Protein AF-A0A376LCM1-F1 (afdb_monomer)

pLDDT: mean 86.92, std 20.44, range [24.34, 98.62]

Foldseek 3Di:
DVVLVVVLVVVVVVLVVLVQVLVCLQQVHPPPGNFDDDVGGNADDDQPDDPGNHPVSVVVSLVSLQVNQCSLPPPVLLVLLVVCLVCVVQLVDDQDFQKAWDDFDDADDPPQFPGPAWIWIGHRVDLQPIGTHGDPPPPLQQVFKWWACFQAQADGGDTDRPVRDDRHGHDDDDDPVGHHYNDIQMGGNNHHYDYDQLRSLSNCVSVVPPVSVVSLVVSQVSNCVSHVDGDDPSSLSGPSVRSSRNSPVSNVVSVPVVVVVVVVVVVVVVVVVVVVVVVVVPPDD

InterPro domains:
  IPR001501 Nickel-dependent hydrogenase, large subunit [PF00374] (2-244)
  IPR029014 [NiFe]-hydrogenase, large subunit [G3DSA:1.10.645.10] (1-262)
  IPR029014 [NiFe]-hydrogenase, large subunit [SSF56762] (1-228)
  IPR050867 [NiFe]/[NiFeSe] hydrogenase large subunit [PTHR42958] (2-244)

Sequence (285 aa):
MNLIAVAHYLQALECQRDANRVVALLGGKTPHIQNLAVGGVANPINLDGLGVLNLERLMYIKSFIDKLSDFVEQVYKVDTAVIAAFYPEWLTRGKGAVNYLSVPEFPTDSKNGSFLFPGGYIENADLSSYRPITSHSDEYLIKGIQESAKHSWYKDEA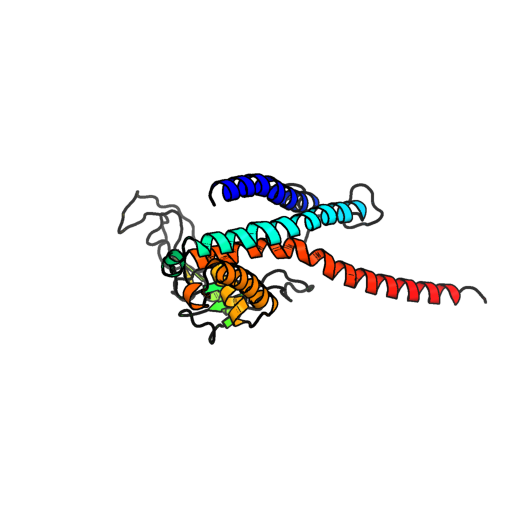PQAPWEGTTIPAYDGWSDDGKYSWVKSPTFYGKTVEVGPLANMLVKLAAGRESTQNKLNEIVAIYQKLTGNTLEVAQLHSTLGRIIWSYRSLLRIAGYPAKSIQCTDHQYRQRRSHHLCEAEHSGYR

Organism: Escherichia coli (NCBI:txid562)

Nearest PDB structures (foldseek):
  6gam-assembly1_M  TM=9.542E-01  e=2.771E-41  Escherichia coli K-12
  7nem-assembly1_L-2  TM=9.537E-01  e=3.494E-41  Escherichia coli K-12
  6en9-assembly1_M  TM=9.541E-01  e=5.889E-41  Escherichia coli
  6g7m-assembly1_M  TM=9.542E-01  e=7.869E-41  Escherichia coli K-12
  5xvb-assembly1_L  TM=9.684E-01  e=8.625E-39  Citrobacter sp. S-77

Solvent-accessible surface area (backbone atoms only — not comparable to full-atom values): 16013 Å² total; per-residue (Å²): 110,71,70,58,53,54,54,51,55,60,52,45,60,54,50,54,49,38,54,46,48,41,48,22,76,66,20,75,34,71,84,76,61,74,28,77,47,98,93,54,66,68,72,55,77,36,69,88,48,83,97,48,52,14,55,68,55,51,52,54,40,50,61,35,34,66,64,43,51,57,52,47,64,66,44,54,47,47,51,50,23,52,53,47,54,77,42,58,73,41,30,80,36,67,61,86,59,48,23,28,40,33,70,48,42,63,60,72,53,100,74,80,28,68,47,78,36,74,18,19,40,29,55,79,69,36,53,89,73,44,44,79,35,80,53,91,79,39,60,70,64,62,74,26,42,29,36,24,16,67,47,11,36,32,69,69,36,66,75,28,45,73,95,78,53,82,88,49,80,43,81,84,65,81,35,96,94,44,29,66,33,87,61,64,48,64,26,50,75,85,35,66,64,37,63,56,45,42,24,42,47,52,43,31,53,51,69,63,37,58,77,55,50,56,55,50,49,53,37,39,52,51,22,26,73,74,64,75,47,82,79,55,76,80,39,42,59,12,51,47,25,35,56,68,39,54,65,54,80,58,58,56,73,41,61,46,69,67,58,59,49,53,56,50,52,55,54,50,52,55,52,53,55,53,54,55,57,54,60,70,71,74,73,86,131

Radius of gyration: 24.09 Å; Cα contacts (8 Å, |Δi|>4): 381; chains: 1; bounding box: 78×46×63 Å

Secondary structure (DSSP, 8-state):
-HHHHHHHHHHHHHHHHHHHHHHHHHHSSSSS---EETTEE---B-TT-TTSB-HHHHHHHHHHHHHHHHIIIIIIHHHHHHHHHH-GGGGSS----S-EEE--B---STTS---SB-EEEE-TT-STT-EEE--TT-HHHHHHEEEE-TTBTBS--S-B-GGG----B------TTS--BSS-EEEETTB--B-SHHHHHHHHHHTT-HHHHHHHHHHHHHHHHHHS----GGGGSSHHHHHHHHTHHHHHHHHSHHHHHHHHHHHHHHHHHHHHHHHTTSS--

Structure (mmCIF, N/CA/C/O backbone):
data_AF-A0A376LCM1-F1
#
_entry.id   AF-A0A376LCM1-F1
#
loop_
_atom_site.group_PDB
_atom_site.id
_atom_site.type_symbol
_atom_site.label_atom_id
_atom_site.label_alt_id
_atom_site.label_comp_id
_atom_site.label_asym_id
_atom_site.label_entity_id
_atom_site.label_seq_id
_atom_site.pdbx_PDB_ins_code
_atom_site.Cartn_x
_atom_site.Cartn_y
_atom_site.Cartn_z
_atom_site.occupancy
_atom_site.B_iso_or_equiv
_atom_site.auth_seq_id
_atom_site.auth_comp_id
_atom_site.auth_asym_id
_atom_site.auth_atom_id
_atom_site.pdbx_PDB_model_num
ATOM 1 N N . MET A 1 1 ? -21.521 15.176 10.642 1.00 75.38 1 MET A N 1
ATOM 2 C CA . MET A 1 1 ? -20.389 14.441 10.036 1.00 75.38 1 MET A CA 1
ATOM 3 C C . MET A 1 1 ? -19.835 15.184 8.818 1.00 75.38 1 MET A C 1
ATOM 5 O O . MET A 1 1 ? -18.687 15.591 8.875 1.00 75.38 1 MET A O 1
ATOM 9 N N . ASN A 1 2 ? -20.650 15.502 7.803 1.00 91.19 2 ASN A N 1
ATOM 10 C CA . ASN A 1 2 ? -20.184 16.169 6.571 1.00 91.19 2 ASN A CA 1
ATOM 11 C C . ASN A 1 2 ? -19.403 17.485 6.784 1.00 91.19 2 ASN A C 1
ATOM 13 O O . ASN A 1 2 ? -18.335 17.646 6.208 1.00 91.19 2 ASN A O 1
ATOM 17 N N . LEU A 1 3 ? -19.881 18.405 7.635 1.00 94.00 3 LEU A N 1
ATOM 18 C CA . LEU A 1 3 ? -19.178 19.676 7.888 1.00 94.00 3 LEU A CA 1
ATOM 19 C C . LEU A 1 3 ? -17.791 19.475 8.526 1.00 94.00 3 LEU A C 1
ATOM 21 O O . LEU A 1 3 ? -16.833 20.132 8.131 1.00 94.00 3 LEU A O 1
ATOM 25 N N . ILE A 1 4 ? -17.687 18.543 9.480 1.00 94.81 4 ILE A N 1
ATOM 26 C CA . ILE A 1 4 ? -16.420 18.189 10.140 1.00 94.81 4 ILE A CA 1
ATOM 27 C C . ILE A 1 4 ? -15.448 17.618 9.103 1.00 94.81 4 ILE A C 1
ATOM 29 O O . ILE A 1 4 ? -14.317 18.082 9.005 1.00 94.81 4 ILE A O 1
ATOM 33 N N . ALA A 1 5 ? -15.919 16.691 8.263 1.00 94.00 5 ALA A N 1
ATOM 34 C CA . ALA A 1 5 ? -15.107 16.093 7.207 1.00 94.00 5 ALA A CA 1
ATOM 35 C C . ALA A 1 5 ? -14.585 17.135 6.200 1.00 94.00 5 ALA A C 1
ATOM 37 O O . ALA A 1 5 ? -13.429 17.063 5.794 1.00 94.00 5 ALA A O 1
ATOM 38 N N . VAL A 1 6 ? -15.391 18.139 5.830 1.00 96.81 6 VAL A N 1
ATOM 39 C CA . VAL A 1 6 ? -14.940 19.235 4.949 1.00 96.81 6 VAL A CA 1
ATOM 40 C C . VAL A 1 6 ? -13.874 20.101 5.631 1.00 96.81 6 VAL A C 1
ATOM 42 O O . VAL A 1 6 ? -12.889 20.470 4.992 1.00 96.81 6 VAL A O 1
ATOM 45 N N . ALA A 1 7 ? -14.020 20.398 6.925 1.00 97.00 7 ALA A N 1
ATOM 46 C CA . ALA A 1 7 ? -13.006 21.149 7.665 1.00 97.00 7 ALA A CA 1
ATOM 47 C C . ALA A 1 7 ? -11.674 20.380 7.738 1.00 97.00 7 ALA A C 1
ATOM 49 O O . ALA A 1 7 ? -10.618 20.936 7.429 1.00 97.00 7 ALA A O 1
ATOM 50 N N . HIS A 1 8 ? -11.724 19.088 8.070 1.00 96.31 8 HIS A N 1
ATOM 51 C CA . HIS A 1 8 ? -10.545 18.220 8.123 1.00 96.31 8 HIS A CA 1
ATOM 52 C C . HIS A 1 8 ? -9.907 18.010 6.743 1.00 96.31 8 HIS A C 1
ATOM 54 O O . HIS A 1 8 ? -8.683 17.969 6.636 1.00 96.31 8 HIS A O 1
ATOM 60 N N . TYR A 1 9 ? -10.705 17.963 5.672 1.00 96.06 9 TYR A N 1
ATOM 61 C CA . TYR A 1 9 ? -10.208 17.936 4.295 1.00 96.06 9 TYR A CA 1
ATOM 62 C C . TYR A 1 9 ? -9.350 19.170 3.973 1.00 96.06 9 TYR A C 1
ATOM 64 O O . TYR A 1 9 ? -8.252 19.038 3.433 1.00 96.06 9 TYR A O 1
ATOM 72 N N . LEU A 1 10 ? -9.808 20.372 4.344 1.00 96.88 10 LEU A N 1
ATOM 73 C CA . LEU A 1 10 ? -9.040 21.603 4.128 1.00 96.88 10 LEU A CA 1
ATOM 74 C C . LEU A 1 10 ? -7.758 21.633 4.976 1.00 96.88 10 LEU A C 1
ATOM 76 O O . LEU A 1 10 ? -6.708 22.033 4.478 1.00 96.88 10 LEU A O 1
ATOM 80 N N . GLN A 1 11 ? -7.814 21.157 6.223 1.00 95.06 11 GLN A N 1
ATOM 81 C CA . GLN A 1 11 ? -6.638 21.040 7.096 1.00 95.06 11 GLN A CA 1
ATOM 82 C C . GLN A 1 11 ? -5.616 20.013 6.572 1.00 95.06 11 GLN A C 1
ATOM 84 O O . GLN A 1 11 ? -4.406 20.231 6.673 1.00 95.06 11 GLN A O 1
ATOM 89 N N . ALA A 1 12 ? -6.071 18.929 5.935 1.00 93.56 12 ALA A N 1
ATOM 90 C CA . ALA A 1 12 ? -5.195 17.915 5.348 1.00 93.56 12 ALA A CA 1
ATOM 91 C C . ALA A 1 12 ? -4.256 18.494 4.273 1.00 93.56 12 ALA A C 1
ATOM 93 O O . ALA A 1 12 ? -3.126 18.020 4.125 1.00 93.56 12 ALA A O 1
ATOM 94 N N . LEU A 1 13 ? -4.686 19.545 3.558 1.00 95.38 13 LEU A N 1
ATOM 95 C CA . LEU A 1 13 ? -3.871 20.232 2.548 1.00 95.38 13 LEU A CA 1
ATOM 96 C C . LEU A 1 13 ? -2.619 20.887 3.147 1.00 95.38 13 LEU A C 1
ATOM 98 O O . LEU A 1 13 ? -1.593 20.973 2.471 1.00 95.38 13 LEU A O 1
ATOM 102 N N . GLU A 1 14 ? -2.674 21.330 4.402 1.00 94.81 14 GLU A N 1
ATOM 103 C CA . GLU A 1 14 ? -1.507 21.846 5.116 1.00 94.81 14 GLU A CA 1
ATOM 104 C C . GLU A 1 14 ? -0.591 20.712 5.583 1.00 94.81 14 GLU A C 1
ATOM 106 O O . GLU A 1 14 ? 0.612 20.754 5.314 1.00 94.81 14 GLU A O 1
ATOM 111 N N . CYS A 1 15 ? -1.158 19.657 6.174 1.00 92.62 15 CYS A N 1
ATOM 112 C CA . CYS A 1 15 ? -0.386 18.504 6.640 1.00 92.62 15 CYS A CA 1
ATOM 113 C C . CYS A 1 15 ? 0.417 17.843 5.504 1.00 92.62 15 CYS A C 1
ATOM 115 O O . CYS A 1 15 ? 1.607 17.565 5.655 1.00 92.62 15 CYS A O 1
ATOM 117 N N . GLN A 1 16 ? -0.197 17.616 4.335 1.00 89.94 16 GLN A N 1
ATOM 118 C CA . GLN A 1 16 ? 0.506 17.009 3.195 1.00 89.94 16 GLN A CA 1
ATOM 119 C C . GLN A 1 16 ? 1.609 17.920 2.630 1.00 89.94 16 GLN A C 1
ATOM 121 O O . GLN A 1 16 ? 2.632 17.441 2.140 1.00 89.94 16 GLN A O 1
ATOM 126 N N . ARG A 1 17 ? 1.438 19.244 2.740 1.00 93.75 17 ARG A N 1
ATOM 127 C CA . ARG A 1 17 ? 2.441 20.221 2.308 1.00 93.75 17 ARG A CA 1
ATOM 128 C C . ARG A 1 17 ? 3.668 20.161 3.212 1.00 93.75 17 ARG A C 1
ATOM 130 O O . ARG A 1 17 ? 4.781 20.181 2.698 1.00 93.75 17 ARG A O 1
ATOM 137 N N . ASP A 1 18 ? 3.483 20.045 4.527 1.00 93.69 18 ASP A N 1
ATOM 138 C CA . ASP A 1 18 ? 4.592 19.836 5.467 1.00 93.69 18 ASP A CA 1
ATOM 139 C C . ASP A 1 18 ? 5.316 18.505 5.230 1.00 93.69 18 ASP A C 1
ATOM 141 O O . ASP A 1 18 ? 6.547 18.473 5.230 1.00 93.69 18 ASP A O 1
ATOM 145 N N . ALA A 1 19 ? 4.586 17.433 4.907 1.00 90.94 19 ALA A N 1
ATOM 146 C CA . ALA A 1 19 ? 5.204 16.159 4.540 1.00 90.94 19 ALA A CA 1
ATOM 147 C C . ALA A 1 19 ? 6.076 16.294 3.278 1.00 90.94 19 ALA A C 1
ATOM 149 O O . ALA A 1 19 ? 7.218 15.836 3.245 1.00 90.94 19 ALA A O 1
ATOM 150 N N . ASN A 1 20 ? 5.585 16.999 2.256 1.00 93.94 20 ASN A N 1
ATOM 151 C CA . ASN A 1 20 ? 6.342 17.244 1.029 1.00 93.94 20 ASN A CA 1
ATOM 152 C C . ASN A 1 20 ? 7.534 18.197 1.223 1.00 93.94 20 ASN A C 1
ATOM 154 O O . ASN A 1 20 ? 8.522 18.077 0.499 1.00 93.94 20 ASN A O 1
ATOM 158 N N . ARG A 1 21 ? 7.511 19.094 2.219 1.00 93.31 21 ARG A N 1
ATOM 159 C CA . ARG A 1 21 ? 8.686 19.912 2.582 1.00 93.31 21 ARG A CA 1
ATOM 160 C C . ARG A 1 21 ? 9.843 19.048 3.085 1.00 93.31 21 ARG A C 1
ATOM 162 O O . ARG A 1 21 ? 10.981 19.297 2.696 1.00 93.31 21 ARG A O 1
ATOM 169 N N . VAL A 1 22 ? 9.560 18.000 3.864 1.00 93.81 22 VAL A N 1
ATOM 170 C CA . VAL A 1 22 ? 10.574 17.008 4.275 1.00 93.81 22 VAL A CA 1
ATOM 171 C C . VAL A 1 22 ? 11.195 16.333 3.052 1.00 93.81 22 VAL A C 1
ATOM 173 O O . VAL A 1 22 ? 12.418 16.268 2.938 1.00 93.81 22 VAL A O 1
ATOM 176 N N . VAL A 1 23 ? 10.358 15.885 2.108 1.00 94.38 23 VAL A N 1
ATOM 177 C CA . VAL A 1 23 ? 10.824 15.249 0.865 1.00 94.38 23 VAL A CA 1
ATOM 178 C C . VAL A 1 23 ? 11.676 16.214 0.041 1.00 94.38 23 VAL A C 1
ATOM 180 O O . VAL A 1 23 ? 12.730 15.821 -0.443 1.00 94.38 23 VAL A O 1
ATOM 183 N N . ALA A 1 24 ? 11.269 17.478 -0.087 1.00 95.25 24 ALA A N 1
ATOM 184 C CA . ALA A 1 24 ? 12.003 18.479 -0.856 1.00 95.25 24 ALA A CA 1
ATOM 185 C C . ALA A 1 24 ? 13.387 18.795 -0.264 1.00 95.25 24 ALA A C 1
ATOM 187 O O . ALA A 1 24 ? 14.346 18.938 -1.018 1.00 95.25 24 ALA A O 1
ATOM 188 N N . LEU A 1 25 ? 13.516 18.866 1.066 1.00 94.94 25 LEU A N 1
ATOM 189 C CA . LEU A 1 25 ? 14.788 19.185 1.729 1.00 94.94 25 LEU A CA 1
ATOM 190 C C . LEU A 1 25 ? 15.868 18.115 1.511 1.00 94.94 25 LEU A C 1
ATOM 192 O O . LEU A 1 25 ? 17.045 18.452 1.422 1.00 94.94 25 LEU A O 1
ATOM 196 N N . LEU A 1 26 ? 15.481 16.840 1.404 1.00 94.94 26 LEU A N 1
ATOM 197 C CA . LEU A 1 26 ? 16.411 15.741 1.114 1.00 94.94 26 LEU A CA 1
ATOM 198 C C . LEU A 1 26 ? 16.523 15.450 -0.387 1.00 94.94 26 LEU A C 1
ATOM 200 O O . LEU A 1 26 ? 17.618 15.237 -0.901 1.00 94.94 26 LEU A O 1
ATOM 204 N N . GLY A 1 27 ? 15.393 15.450 -1.092 1.00 94.00 27 GLY A N 1
ATOM 205 C CA . GLY A 1 27 ? 15.281 15.091 -2.503 1.00 94.00 27 GLY A CA 1
ATOM 206 C C . GLY A 1 27 ? 15.593 16.221 -3.484 1.00 94.00 27 GLY A C 1
ATOM 207 O O . GLY A 1 27 ? 15.575 15.991 -4.692 1.00 94.00 27 GLY A O 1
ATOM 208 N N . GLY A 1 28 ? 15.818 17.443 -3.000 1.00 95.50 28 GLY A N 1
ATOM 209 C CA . GLY A 1 28 ? 16.017 18.659 -3.798 1.00 95.50 28 GLY A CA 1
ATOM 210 C C . GLY A 1 28 ? 14.719 19.260 -4.354 1.00 95.50 28 GLY A C 1
ATOM 211 O O . GLY A 1 28 ? 14.589 20.479 -4.424 1.00 95.50 28 GLY A O 1
ATOM 212 N N . LYS A 1 29 ? 13.742 18.422 -4.727 1.00 95.19 29 LYS A N 1
ATOM 213 C CA . LYS A 1 29 ? 12.397 18.815 -5.182 1.00 95.19 29 LYS A CA 1
ATOM 214 C C . LYS A 1 29 ? 11.388 17.673 -5.031 1.00 95.19 29 LYS A C 1
ATOM 216 O O . LYS A 1 29 ? 11.769 16.517 -4.868 1.00 95.19 29 LYS A O 1
ATOM 221 N N . THR A 1 30 ? 10.100 17.999 -5.114 1.00 94.25 30 THR A N 1
ATOM 222 C CA . THR A 1 30 ? 8.994 17.033 -5.210 1.00 94.25 30 THR A CA 1
ATOM 223 C C . THR A 1 30 ? 7.830 17.658 -6.001 1.00 94.25 30 THR A C 1
ATOM 225 O O . THR A 1 30 ? 7.558 18.841 -5.775 1.00 94.25 30 THR A O 1
ATOM 228 N N . PRO A 1 31 ? 7.150 16.935 -6.923 1.00 95.00 31 PRO A N 1
ATOM 229 C CA . PRO A 1 31 ? 7.363 15.534 -7.324 1.00 95.00 31 PRO A CA 1
ATOM 230 C C . PRO A 1 31 ? 8.699 15.262 -8.043 1.00 95.00 31 PRO A C 1
ATOM 232 O O . PRO A 1 31 ? 9.366 16.185 -8.509 1.00 95.00 31 PRO A O 1
ATOM 235 N N . HIS A 1 32 ? 9.078 13.980 -8.134 1.00 94.62 32 HIS A N 1
ATOM 236 C CA . HIS A 1 32 ? 10.337 13.477 -8.715 1.00 94.62 32 HIS A CA 1
ATOM 237 C C . HIS A 1 32 ? 11.606 13.976 -8.002 1.00 94.62 32 HIS A C 1
ATOM 239 O O . HIS A 1 32 ? 12.266 14.907 -8.462 1.00 94.62 32 HIS A O 1
ATOM 245 N N . ILE A 1 33 ? 11.978 13.331 -6.896 1.00 95.81 33 ILE A N 1
ATOM 246 C CA . ILE A 1 33 ? 13.250 13.591 -6.199 1.00 95.81 33 ILE A CA 1
ATOM 247 C C . ILE A 1 33 ? 14.460 13.419 -7.133 1.00 95.81 33 ILE A C 1
ATOM 249 O O . ILE A 1 33 ? 14.401 12.675 -8.110 1.00 95.81 33 ILE A O 1
ATOM 253 N N . GLN A 1 34 ? 15.561 14.108 -6.835 1.00 97.12 34 GLN A N 1
ATOM 254 C CA . GLN A 1 34 ? 16.764 14.136 -7.675 1.00 97.12 34 GLN A CA 1
ATOM 255 C C . GLN A 1 34 ? 18.054 13.945 -6.860 1.00 97.12 34 GLN A C 1
ATOM 257 O O . GLN A 1 34 ? 19.087 14.528 -7.172 1.00 97.12 34 GLN A O 1
ATOM 262 N N . ASN A 1 35 ? 17.991 13.149 -5.790 1.00 96.94 35 ASN A N 1
ATOM 263 C CA . ASN A 1 35 ? 19.125 12.875 -4.903 1.00 96.94 35 ASN A CA 1
ATOM 264 C C . ASN A 1 35 ? 19.591 11.408 -4.919 1.00 96.94 35 ASN A C 1
ATOM 266 O O . ASN A 1 35 ? 20.451 11.053 -4.120 1.00 96.94 35 ASN A O 1
ATOM 270 N N . LEU A 1 36 ? 19.027 10.549 -5.772 1.00 97.31 36 LEU A N 1
ATOM 271 C CA . LEU A 1 36 ? 19.405 9.134 -5.852 1.00 97.31 36 LEU A CA 1
ATOM 272 C C . LEU A 1 36 ? 20.536 8.914 -6.862 1.00 97.31 36 LEU A C 1
ATOM 274 O O . LEU A 1 36 ? 20.582 9.571 -7.901 1.00 97.31 36 LEU A O 1
ATOM 278 N N . ALA A 1 37 ? 21.402 7.943 -6.578 1.00 96.12 37 ALA A N 1
ATOM 279 C CA . ALA A 1 37 ? 22.405 7.432 -7.505 1.00 96.12 37 ALA A CA 1
ATOM 280 C C . ALA A 1 37 ? 22.539 5.910 -7.346 1.00 96.12 37 ALA A C 1
ATOM 282 O O . ALA A 1 37 ? 22.325 5.370 -6.260 1.00 96.12 37 ALA A O 1
ATOM 283 N N . VAL A 1 38 ? 22.934 5.197 -8.407 1.00 97.00 38 VAL A N 1
ATOM 284 C CA . VAL A 1 38 ? 23.328 3.786 -8.265 1.00 97.00 38 VAL A CA 1
ATOM 285 C C . VAL A 1 38 ? 24.552 3.739 -7.347 1.00 97.00 38 VAL A C 1
ATOM 287 O O . VAL A 1 38 ? 25.605 4.265 -7.694 1.00 97.00 38 VAL A O 1
ATOM 290 N N . GLY A 1 39 ? 24.389 3.161 -6.155 1.00 95.31 39 GLY A N 1
ATOM 291 C CA . GLY A 1 39 ? 25.406 3.140 -5.096 1.00 95.31 39 GLY A CA 1
ATOM 292 C C . GLY A 1 39 ? 25.089 3.996 -3.862 1.00 95.31 39 GLY A C 1
ATOM 293 O O . GLY A 1 39 ? 25.802 3.876 -2.870 1.00 95.31 39 GLY A O 1
ATOM 294 N N . GLY A 1 40 ? 24.030 4.817 -3.866 1.00 95.44 40 GLY A N 1
ATOM 295 C CA . GLY A 1 40 ? 23.616 5.572 -2.678 1.00 95.44 40 GLY A CA 1
ATOM 296 C C . GLY A 1 40 ? 22.831 6.850 -2.979 1.00 95.44 40 GLY A C 1
ATOM 297 O O . GLY A 1 40 ? 21.879 6.852 -3.760 1.00 95.44 40 GLY A O 1
ATOM 298 N N . VAL A 1 41 ? 23.220 7.947 -2.325 1.00 96.94 41 VAL A N 1
ATOM 299 C CA . VAL A 1 41 ? 22.571 9.263 -2.438 1.00 96.94 41 VAL A CA 1
ATOM 300 C C . VAL A 1 41 ? 23.581 10.367 -2.743 1.00 96.94 41 VAL A C 1
ATOM 302 O O . VAL A 1 41 ? 24.756 10.259 -2.403 1.00 96.94 41 VAL A O 1
ATOM 305 N N . ALA A 1 42 ? 23.106 11.457 -3.340 1.00 96.88 42 ALA A N 1
ATOM 306 C CA . ALA A 1 42 ? 23.897 12.634 -3.688 1.00 96.88 42 ALA A CA 1
ATOM 307 C C . ALA A 1 42 ? 23.968 13.688 -2.564 1.00 96.88 42 ALA A C 1
ATOM 309 O O . ALA A 1 42 ? 24.515 14.763 -2.782 1.00 96.88 42 ALA A O 1
ATOM 310 N N . ASN A 1 43 ? 23.396 13.429 -1.381 1.00 96.69 43 ASN A N 1
ATOM 311 C CA . ASN A 1 43 ? 23.393 14.379 -0.265 1.00 96.69 43 ASN A CA 1
ATOM 312 C C . ASN A 1 43 ? 24.785 14.452 0.401 1.00 96.69 43 ASN A C 1
ATOM 314 O O . ASN A 1 43 ? 25.197 13.476 1.031 1.00 96.69 43 ASN A O 1
ATOM 318 N N . PRO A 1 44 ? 25.498 15.594 0.340 1.00 95.88 44 PRO A N 1
ATOM 319 C CA . PRO A 1 44 ? 26.792 15.736 0.999 1.00 95.88 44 PRO A CA 1
ATOM 320 C C . PRO A 1 44 ? 26.590 16.010 2.496 1.00 95.88 44 PRO A C 1
ATOM 322 O O . PRO A 1 44 ? 26.221 17.120 2.881 1.00 95.88 44 PRO A O 1
ATOM 325 N N . ILE A 1 45 ? 26.805 15.004 3.347 1.00 96.94 45 ILE A N 1
ATOM 326 C CA . ILE A 1 45 ? 26.698 15.152 4.807 1.00 96.94 45 ILE A CA 1
ATOM 327 C C . ILE A 1 45 ? 27.991 15.768 5.347 1.00 96.94 45 ILE A C 1
ATOM 329 O O . ILE A 1 45 ? 29.041 15.129 5.332 1.00 96.94 45 ILE A O 1
ATOM 333 N N . ASN A 1 46 ? 27.907 17.000 5.848 1.00 96.50 46 ASN A N 1
ATOM 334 C CA . ASN A 1 46 ? 28.998 17.676 6.548 1.00 96.50 46 ASN A CA 1
ATOM 335 C C . ASN A 1 46 ? 28.404 18.725 7.500 1.00 96.50 46 ASN A C 1
ATOM 337 O O . ASN A 1 46 ? 27.776 19.682 7.052 1.00 96.50 46 ASN A O 1
ATOM 341 N N . LEU A 1 47 ? 28.587 18.533 8.810 1.00 95.56 47 LEU A N 1
ATOM 342 C CA . LEU A 1 47 ? 27.956 19.362 9.845 1.00 95.56 47 LEU A CA 1
ATOM 343 C C . LEU A 1 47 ? 28.514 20.790 9.911 1.00 95.56 47 LEU A C 1
ATOM 345 O O . LEU A 1 47 ? 27.776 21.687 10.312 1.00 95.56 47 LEU A O 1
ATOM 349 N N . ASP A 1 48 ? 29.754 20.994 9.466 1.00 94.44 48 ASP A N 1
ATOM 350 C CA . ASP A 1 48 ? 30.466 22.278 9.531 1.00 94.44 48 ASP A CA 1
ATOM 351 C C . ASP A 1 48 ? 30.491 23.010 8.176 1.00 94.44 48 ASP A C 1
ATOM 353 O O . ASP A 1 48 ? 30.955 24.145 8.067 1.00 94.44 48 ASP A O 1
ATOM 357 N N . GLY A 1 49 ? 30.004 22.363 7.112 1.00 92.31 49 GLY A N 1
ATOM 358 C CA . GLY A 1 49 ? 30.037 22.901 5.756 1.00 92.31 49 GLY A CA 1
ATOM 359 C C . GLY A 1 49 ? 28.923 23.913 5.465 1.00 92.31 49 GLY A C 1
ATOM 360 O O . GLY A 1 49 ? 27.766 23.750 5.869 1.00 92.31 49 GLY A O 1
ATOM 361 N N . LEU A 1 50 ? 29.254 24.938 4.676 1.00 91.75 50 LEU A N 1
ATOM 362 C CA . LEU A 1 50 ? 28.279 25.854 4.079 1.00 91.75 50 LEU A CA 1
ATOM 363 C C . LEU A 1 50 ? 27.714 25.260 2.779 1.00 91.75 50 LEU A C 1
ATOM 365 O O . LEU A 1 50 ? 28.457 24.718 1.965 1.00 91.75 50 LEU A O 1
ATOM 369 N N . GLY A 1 51 ? 26.398 25.375 2.572 1.00 92.81 51 GLY A N 1
ATOM 370 C CA . GLY A 1 51 ? 25.730 24.936 1.335 1.00 92.81 51 GLY A CA 1
ATOM 371 C C . GLY A 1 51 ? 25.530 23.420 1.183 1.00 92.81 51 GLY A C 1
ATOM 372 O O . GLY A 1 51 ? 25.204 22.959 0.093 1.00 92.81 51 GLY A O 1
ATOM 373 N N . VAL A 1 52 ? 25.707 22.645 2.256 1.00 95.69 52 VAL A N 1
ATOM 374 C CA . VAL A 1 52 ? 25.612 21.172 2.278 1.00 95.69 52 VAL A CA 1
ATOM 375 C C . VAL A 1 52 ? 24.598 20.694 3.327 1.00 95.69 52 VAL A C 1
ATOM 377 O O . VAL A 1 52 ? 23.972 21.512 4.006 1.00 95.69 52 VAL A O 1
ATOM 380 N N . LEU A 1 53 ? 24.394 19.376 3.464 1.00 95.06 53 LEU A N 1
ATOM 381 C CA . LEU A 1 53 ? 23.504 18.817 4.486 1.00 95.06 53 LEU A CA 1
ATOM 382 C C . LEU A 1 53 ? 24.192 18.878 5.859 1.00 95.06 53 LEU A C 1
ATOM 384 O O . LEU A 1 53 ? 24.826 17.921 6.306 1.00 95.06 53 LEU A O 1
ATOM 388 N N . ASN A 1 54 ? 24.077 20.044 6.493 1.00 94.81 54 ASN A N 1
ATOM 389 C CA . ASN A 1 54 ? 24.633 20.358 7.804 1.00 94.81 54 ASN A CA 1
ATOM 390 C C . ASN A 1 54 ? 23.579 20.252 8.924 1.00 94.81 54 ASN A C 1
ATOM 392 O O . ASN A 1 54 ? 22.422 19.887 8.687 1.00 94.81 54 ASN A O 1
ATOM 396 N N . LEU A 1 55 ? 23.973 20.568 10.163 1.00 94.69 55 LEU A N 1
ATOM 397 C CA . LEU A 1 55 ? 23.086 20.452 11.326 1.00 94.69 55 LEU A CA 1
ATOM 398 C C . LEU A 1 55 ? 21.832 21.332 11.209 1.00 94.69 55 LEU A C 1
ATOM 400 O O . LEU A 1 55 ? 20.742 20.893 11.567 1.00 94.69 55 LEU A O 1
ATOM 404 N N . GLU A 1 56 ? 21.965 22.544 10.673 1.00 96.19 56 GLU A N 1
ATOM 405 C CA . GLU A 1 56 ? 20.844 23.474 10.516 1.00 96.19 56 GLU A CA 1
ATOM 406 C C . GLU A 1 56 ? 19.788 22.907 9.552 1.00 96.19 56 GLU A C 1
ATOM 408 O O . GLU A 1 56 ? 18.599 22.884 9.881 1.00 96.19 56 GLU A O 1
ATOM 413 N N . ARG A 1 57 ? 20.211 22.321 8.424 1.00 93.69 57 ARG A N 1
ATOM 414 C CA . ARG A 1 57 ? 19.307 21.631 7.487 1.00 93.69 57 ARG A CA 1
ATOM 415 C C . ARG A 1 57 ? 18.623 20.420 8.129 1.00 93.69 57 ARG A C 1
ATOM 417 O O . ARG A 1 57 ? 17.426 20.218 7.922 1.00 93.69 57 ARG A O 1
ATOM 424 N N . LEU A 1 58 ? 19.344 19.635 8.935 1.00 93.75 58 LEU A N 1
ATOM 425 C CA . LEU A 1 58 ? 18.776 18.491 9.663 1.00 93.75 58 LEU A CA 1
ATOM 426 C C . LEU A 1 58 ? 17.739 18.925 10.711 1.00 93.75 58 LEU A C 1
ATOM 428 O O . LEU A 1 58 ? 16.676 18.310 10.820 1.00 93.75 58 LEU A O 1
ATOM 432 N N . MET A 1 59 ? 18.004 20.007 11.447 1.00 94.56 59 MET A N 1
ATOM 433 C CA . MET A 1 59 ? 17.034 20.598 12.374 1.00 94.56 59 MET A CA 1
ATOM 434 C C . MET A 1 59 ? 15.801 21.119 11.633 1.00 94.56 59 MET A C 1
ATOM 436 O O . MET A 1 59 ? 14.675 20.928 12.098 1.00 94.56 59 MET A O 1
ATOM 440 N N . TYR A 1 60 ? 15.991 21.712 10.452 1.00 94.50 60 TYR A N 1
ATOM 441 C CA . TYR A 1 60 ? 14.879 22.186 9.641 1.00 94.50 60 TYR A CA 1
ATOM 442 C C . TYR A 1 60 ? 13.989 21.032 9.161 1.00 94.50 60 TYR A C 1
ATOM 444 O O . TYR A 1 60 ? 12.766 21.107 9.292 1.00 94.50 60 TYR A O 1
ATOM 452 N N . ILE A 1 61 ? 14.588 19.917 8.728 1.00 92.31 61 ILE A N 1
ATOM 453 C CA . ILE A 1 61 ? 13.867 18.674 8.408 1.00 92.31 61 ILE A CA 1
ATOM 454 C C . ILE A 1 61 ? 13.058 18.189 9.617 1.00 92.31 61 ILE A C 1
ATOM 456 O O . ILE A 1 61 ? 11.854 17.947 9.503 1.00 92.31 61 ILE A O 1
ATOM 460 N N . LYS A 1 62 ? 13.698 18.086 10.789 1.00 90.56 62 LYS A N 1
ATOM 461 C CA . LYS A 1 62 ? 13.048 17.625 12.023 1.00 90.56 62 LYS A CA 1
ATOM 462 C C . LYS A 1 62 ? 11.834 18.483 12.392 1.00 90.56 62 LYS A C 1
ATOM 464 O O . LYS A 1 62 ? 10.803 17.931 12.763 1.00 90.56 62 LYS A O 1
ATOM 469 N N . SER A 1 63 ? 11.923 19.802 12.206 1.00 93.62 63 SER A N 1
ATOM 470 C CA . SER A 1 63 ? 10.822 20.728 12.500 1.00 93.62 63 SER A CA 1
ATOM 471 C C . SER A 1 63 ? 9.551 20.457 11.686 1.00 93.62 63 SER A C 1
ATOM 473 O O . SER A 1 63 ? 8.451 20.700 12.178 1.00 93.62 63 SER A O 1
ATOM 475 N N . PHE A 1 64 ? 9.674 19.949 10.454 1.00 91.50 64 PHE A N 1
ATOM 476 C CA . PHE A 1 64 ? 8.517 19.583 9.633 1.00 91.50 64 PHE A CA 1
ATOM 477 C C . PHE A 1 64 ? 7.979 18.202 9.980 1.00 91.50 64 PHE A C 1
ATOM 479 O O . PHE A 1 64 ? 6.768 18.019 9.999 1.00 91.50 64 PHE A O 1
ATOM 486 N N . ILE A 1 65 ? 8.861 17.256 10.303 1.00 87.25 65 ILE A N 1
ATOM 487 C CA . ILE A 1 65 ? 8.476 15.915 10.757 1.00 87.25 65 ILE A CA 1
ATOM 488 C C . ILE A 1 65 ? 7.596 16.008 12.012 1.00 87.25 65 ILE A C 1
ATOM 490 O O . ILE A 1 65 ? 6.553 15.356 12.076 1.00 87.25 65 ILE A O 1
ATOM 494 N N . ASP A 1 66 ? 7.970 16.858 12.969 1.00 88.25 66 ASP A N 1
ATOM 495 C CA . ASP A 1 66 ? 7.249 16.995 14.239 1.00 88.25 66 ASP A CA 1
ATOM 496 C C . ASP A 1 66 ? 5.822 17.537 14.075 1.00 88.25 66 ASP A C 1
ATOM 498 O O . ASP A 1 66 ? 4.945 17.198 14.866 1.00 88.25 66 ASP A O 1
ATOM 502 N N . LYS A 1 67 ? 5.548 18.301 13.010 1.00 89.69 67 LYS A N 1
ATOM 503 C CA . LYS A 1 67 ? 4.211 18.854 12.723 1.00 89.69 67 LYS A CA 1
ATOM 504 C C . LYS A 1 67 ? 3.209 17.817 12.217 1.00 89.69 67 LYS A C 1
ATOM 506 O O . LYS A 1 67 ? 2.008 18.065 12.251 1.00 89.69 67 LYS A O 1
ATOM 511 N N . LEU A 1 68 ? 3.674 16.667 11.725 1.00 89.19 68 LEU A N 1
ATOM 512 C CA . LEU A 1 68 ? 2.804 15.682 11.071 1.00 89.19 68 LEU A CA 1
ATOM 513 C C . LEU A 1 68 ? 2.032 14.817 12.072 1.00 89.19 68 LEU A C 1
ATOM 515 O O . LEU A 1 68 ? 0.943 14.340 11.761 1.00 89.19 68 LEU A O 1
ATOM 519 N N . SER A 1 69 ? 2.601 14.581 13.257 1.00 86.62 69 SER A N 1
ATOM 520 C CA . SER A 1 69 ? 2.078 13.586 14.200 1.00 86.62 69 SER A CA 1
ATOM 521 C C . SER A 1 69 ? 0.659 13.912 14.664 1.00 86.62 69 SER A C 1
ATOM 523 O O . SER A 1 69 ? -0.202 13.031 14.666 1.00 86.62 69 SER A O 1
ATOM 525 N N . ASP A 1 70 ? 0.401 15.171 15.022 1.00 89.56 70 ASP A N 1
ATOM 526 C CA . ASP A 1 70 ? -0.870 15.575 15.626 1.00 89.56 70 ASP A CA 1
ATOM 527 C C . ASP A 1 70 ? -2.039 15.403 14.663 1.00 89.56 70 ASP A C 1
ATOM 529 O O . ASP A 1 70 ? -3.036 14.777 15.015 1.00 89.56 70 ASP A O 1
ATOM 533 N N . PHE A 1 71 ? -1.898 15.862 13.418 1.00 91.19 71 PHE A N 1
ATOM 534 C CA . PHE A 1 71 ? -2.959 15.709 12.426 1.00 91.19 71 PHE A CA 1
ATOM 535 C C . PHE A 1 71 ? -3.274 14.231 12.166 1.00 91.19 71 PHE A C 1
ATOM 537 O O . PHE A 1 71 ? -4.437 13.825 12.122 1.00 91.19 71 PHE A O 1
ATOM 544 N N . VAL A 1 72 ? -2.247 13.389 12.027 1.00 88.88 72 VAL A N 1
ATOM 545 C CA . VAL A 1 72 ? -2.481 11.983 11.690 1.00 88.88 72 VAL A CA 1
ATOM 546 C C . VAL A 1 72 ? -3.086 11.209 12.868 1.00 88.88 72 VAL A C 1
ATOM 548 O O . VAL A 1 72 ? -3.979 10.385 12.663 1.00 88.88 72 VAL A O 1
ATOM 551 N N . GLU A 1 73 ? -2.652 11.480 14.100 1.00 88.19 73 GLU A N 1
ATOM 552 C CA . GLU A 1 73 ? -3.155 10.790 15.293 1.00 88.19 73 GLU A CA 1
ATOM 553 C C . GLU A 1 73 ? -4.505 11.319 15.790 1.00 88.19 73 GLU A C 1
ATOM 555 O O . GLU A 1 73 ? -5.301 10.534 16.307 1.00 88.19 73 GLU A O 1
ATOM 560 N N . GLN A 1 74 ? -4.773 12.618 15.656 1.00 91.31 74 GLN A N 1
ATOM 561 C CA . GLN A 1 74 ? -5.952 13.263 16.246 1.00 91.31 74 GLN A CA 1
ATOM 562 C C . GLN A 1 74 ? -7.080 13.483 15.235 1.00 91.31 74 GLN A C 1
ATOM 564 O O . GLN A 1 74 ? -8.243 13.475 15.627 1.00 91.31 74 GLN A O 1
ATOM 569 N N . VAL A 1 75 ? -6.759 13.640 13.946 1.00 93.38 75 VAL A N 1
ATOM 570 C CA . VAL A 1 75 ? -7.752 13.870 12.886 1.00 93.38 75 VAL A CA 1
ATOM 571 C C . VAL A 1 75 ? -7.915 12.616 12.040 1.00 93.38 75 VAL A C 1
ATOM 573 O O . VAL A 1 75 ? -8.948 11.957 12.111 1.00 93.38 75 VAL A O 1
ATOM 576 N N . TYR A 1 76 ? -6.878 12.208 11.302 1.00 91.56 76 TYR A N 1
ATOM 577 C CA . TYR A 1 76 ? -7.021 11.137 10.309 1.00 91.56 76 TYR A CA 1
ATOM 578 C C . TYR A 1 76 ? -7.398 9.783 10.941 1.00 91.56 76 TYR A C 1
ATOM 580 O O . TYR A 1 76 ? -8.326 9.108 10.483 1.00 91.56 76 TYR A O 1
ATOM 588 N N . LYS A 1 77 ? -6.733 9.393 12.037 1.00 90.69 77 LYS A N 1
ATOM 589 C CA . LYS A 1 77 ? -7.067 8.166 12.780 1.00 90.69 77 LYS A CA 1
ATOM 590 C C . LYS A 1 77 ? -8.511 8.182 13.294 1.00 90.69 77 LYS A C 1
ATOM 592 O O . LYS A 1 77 ? -9.209 7.174 13.196 1.00 90.69 77 LYS A O 1
ATOM 597 N N . VAL A 1 78 ? -8.951 9.315 13.843 1.00 93.50 78 VAL A N 1
ATOM 598 C CA . VAL A 1 78 ? -10.284 9.457 14.446 1.00 93.50 78 VAL A CA 1
ATOM 599 C C . VAL A 1 78 ? -11.362 9.441 13.367 1.00 93.50 78 VAL A C 1
ATOM 601 O O . VAL A 1 78 ? -12.304 8.660 13.473 1.00 93.50 78 VAL A O 1
ATOM 604 N N . ASP A 1 79 ? -11.189 10.210 12.293 1.00 94.81 79 ASP A N 1
ATOM 605 C CA . ASP A 1 79 ? -12.127 10.257 11.169 1.00 94.81 79 ASP A CA 1
ATOM 606 C C . ASP A 1 79 ? -12.306 8.890 10.511 1.00 94.81 79 ASP A C 1
ATOM 608 O O . ASP A 1 79 ? -13.420 8.514 10.154 1.00 94.81 79 ASP A O 1
ATOM 612 N N . THR A 1 80 ? -11.233 8.104 10.413 1.00 92.75 80 THR A N 1
ATOM 613 C CA . THR A 1 80 ? -11.294 6.733 9.890 1.00 92.75 80 THR A CA 1
ATOM 614 C C . THR A 1 80 ? -12.231 5.854 10.726 1.00 92.75 80 THR A C 1
ATOM 616 O O . THR A 1 80 ? -13.083 5.154 10.175 1.00 92.75 80 THR A O 1
ATOM 619 N N . ALA A 1 81 ? -12.124 5.920 12.057 1.00 93.12 81 ALA A N 1
ATOM 620 C CA . ALA A 1 81 ? -13.013 5.190 12.961 1.00 93.12 81 ALA A CA 1
ATOM 621 C C . ALA A 1 81 ? -14.458 5.721 12.908 1.00 93.12 81 ALA A C 1
ATOM 623 O O . ALA A 1 81 ? -15.404 4.935 12.931 1.00 93.12 81 ALA A O 1
ATOM 624 N N . VAL A 1 82 ? -14.634 7.043 12.797 1.00 94.75 82 VAL A N 1
ATOM 625 C CA . VAL A 1 82 ? -15.951 7.687 12.672 1.00 94.75 82 VAL A CA 1
ATOM 626 C C . VAL A 1 82 ? -16.649 7.259 11.380 1.00 94.75 82 VAL A C 1
ATOM 628 O O . VAL A 1 82 ? -17.819 6.886 11.417 1.00 94.75 82 VAL A O 1
ATOM 631 N N . ILE A 1 83 ? -15.950 7.253 10.242 1.00 94.81 83 ILE A N 1
ATOM 632 C CA . ILE A 1 83 ? -16.506 6.783 8.965 1.00 94.81 83 ILE A CA 1
ATOM 633 C C . ILE A 1 83 ? -16.916 5.312 9.084 1.00 94.81 83 ILE A C 1
ATOM 635 O O . ILE A 1 83 ? -18.026 4.959 8.688 1.00 94.81 83 ILE A O 1
ATOM 639 N N . ALA A 1 84 ? -16.077 4.464 9.686 1.00 94.06 84 ALA A N 1
ATOM 640 C CA . ALA A 1 84 ? -16.427 3.063 9.904 1.00 94.06 84 ALA A CA 1
ATOM 641 C C . ALA A 1 84 ? -17.681 2.901 10.785 1.00 94.06 84 ALA A C 1
ATOM 643 O O . ALA A 1 84 ? -18.513 2.039 10.504 1.00 94.06 84 ALA A O 1
ATOM 644 N N . ALA A 1 85 ? -17.851 3.750 11.805 1.00 94.94 85 ALA A N 1
ATOM 645 C CA . ALA A 1 85 ? -19.010 3.738 12.698 1.00 94.94 85 ALA A CA 1
ATOM 646 C C . ALA A 1 85 ? -20.331 4.073 11.985 1.00 94.94 85 ALA A C 1
ATOM 648 O O . ALA A 1 85 ? -21.348 3.447 12.267 1.00 94.94 85 ALA A O 1
ATOM 649 N N . PHE A 1 86 ? -20.321 5.024 11.045 1.00 95.50 86 PHE A N 1
ATOM 650 C CA . PHE A 1 86 ? -21.519 5.397 10.279 1.00 95.50 86 PHE A CA 1
ATOM 651 C C . PHE A 1 86 ? -21.828 4.452 9.109 1.00 95.50 86 PHE A C 1
ATOM 653 O O . PHE A 1 86 ? -22.962 4.431 8.638 1.00 95.50 86 PHE A O 1
ATOM 660 N N . TYR A 1 87 ? -20.850 3.667 8.647 1.00 96.19 87 TYR A N 1
ATOM 661 C CA . TYR A 1 87 ? -20.976 2.798 7.472 1.00 96.19 87 TYR A CA 1
ATOM 662 C C . TYR A 1 87 ? -20.605 1.326 7.758 1.00 96.19 87 TYR A C 1
ATOM 664 O O . TYR A 1 87 ? -19.833 0.734 7.000 1.00 96.19 87 TYR A O 1
ATOM 672 N N . PRO A 1 88 ? -21.155 0.682 8.808 1.00 94.56 88 PRO A N 1
ATOM 673 C CA . PRO A 1 88 ? -20.712 -0.647 9.257 1.00 94.56 88 PRO A CA 1
ATOM 674 C C . PRO A 1 88 ? -20.908 -1.743 8.200 1.00 94.56 88 PRO A C 1
ATOM 676 O O . PRO A 1 88 ? -20.124 -2.678 8.089 1.00 94.56 88 PRO A O 1
ATOM 679 N N . GLU A 1 89 ? -21.921 -1.602 7.357 1.00 95.69 89 GLU A N 1
ATOM 680 C CA . GLU A 1 89 ? -22.206 -2.472 6.214 1.00 95.69 89 GLU A CA 1
ATOM 681 C C . GLU A 1 89 ? -21.076 -2.540 5.165 1.00 95.69 89 GLU A C 1
ATOM 683 O O . GLU A 1 89 ? -20.984 -3.504 4.408 1.00 95.69 89 GLU A O 1
ATOM 688 N N . TRP A 1 90 ? -20.179 -1.550 5.114 1.00 96.62 90 TRP A N 1
ATOM 689 C CA . TRP A 1 90 ? -19.022 -1.568 4.214 1.00 96.62 90 TRP A CA 1
ATOM 690 C C . TRP A 1 90 ? -17.872 -2.439 4.740 1.00 96.62 90 TRP A C 1
ATOM 692 O O . TRP A 1 90 ? -16.903 -2.671 4.012 1.00 96.62 90 TRP A O 1
ATOM 702 N N . LEU A 1 91 ? -17.997 -2.967 5.965 1.00 94.81 91 LEU A N 1
ATOM 703 C CA . LEU A 1 91 ? -17.114 -3.995 6.524 1.00 94.81 91 LEU A CA 1
ATOM 704 C C . LEU A 1 91 ? -17.461 -5.410 6.038 1.00 94.81 91 LEU A C 1
ATOM 706 O O . LEU A 1 91 ? -16.661 -6.323 6.216 1.00 94.81 91 LEU A O 1
ATOM 710 N N . THR A 1 92 ? -18.630 -5.620 5.425 1.00 94.88 92 THR A N 1
ATOM 711 C CA . THR A 1 92 ? -19.078 -6.957 4.985 1.00 94.88 92 THR A CA 1
ATOM 712 C C . THR A 1 92 ? -18.956 -7.174 3.476 1.00 94.88 92 THR A C 1
ATOM 714 O O . THR A 1 92 ? -19.216 -8.271 2.985 1.00 94.88 92 THR A O 1
ATOM 717 N N . ARG A 1 93 ? -18.537 -6.149 2.722 1.00 95.19 93 ARG A N 1
ATOM 718 C CA . ARG A 1 93 ? -18.455 -6.172 1.255 1.00 95.19 93 ARG A CA 1
ATOM 719 C C . ARG A 1 93 ? -17.101 -5.708 0.730 1.00 95.19 93 ARG A C 1
ATOM 721 O O . ARG A 1 93 ? -16.317 -5.059 1.423 1.00 95.19 93 ARG A O 1
ATOM 728 N N . GLY A 1 94 ? -16.858 -6.031 -0.537 1.00 95.00 94 GLY A N 1
ATOM 729 C CA . GLY A 1 94 ? -15.689 -5.573 -1.276 1.00 95.00 94 GLY A CA 1
ATOM 730 C C . GLY A 1 94 ? -14.425 -6.380 -1.016 1.00 95.00 94 GLY A C 1
ATOM 731 O O . GLY A 1 94 ? -13.353 -5.832 -1.215 1.00 95.00 94 GLY A O 1
ATOM 732 N N . LYS A 1 95 ? -14.504 -7.645 -0.584 1.00 96.12 95 LYS A N 1
ATOM 733 C CA . LYS A 1 95 ? -13.348 -8.560 -0.556 1.00 96.12 95 LYS A CA 1
ATOM 734 C C . LYS A 1 95 ? -12.823 -8.763 -1.986 1.00 96.12 95 LYS A C 1
ATOM 736 O O . LYS A 1 95 ? -13.592 -9.167 -2.850 1.00 96.12 95 LYS A O 1
ATOM 741 N N . GLY A 1 96 ? -11.551 -8.436 -2.228 1.00 94.00 96 GLY A N 1
ATOM 742 C CA . GLY A 1 96 ? -10.951 -8.433 -3.573 1.00 94.00 96 GLY A CA 1
ATOM 743 C C . GLY A 1 96 ? -10.155 -9.696 -3.899 1.00 94.00 96 GLY A C 1
ATOM 744 O O . GLY A 1 96 ? -10.212 -10.191 -5.019 1.00 94.00 96 GLY A O 1
ATOM 745 N N . ALA A 1 97 ? -9.454 -10.248 -2.911 1.00 96.12 97 ALA A N 1
ATOM 746 C CA . ALA A 1 97 ? -8.728 -11.506 -3.029 1.00 96.12 97 ALA A CA 1
ATOM 747 C C . ALA A 1 97 ? -8.758 -12.280 -1.706 1.00 96.12 97 ALA A C 1
ATOM 749 O O . ALA A 1 97 ? -9.188 -11.766 -0.671 1.00 96.12 97 ALA A O 1
ATOM 750 N N . VAL A 1 98 ? -8.272 -13.519 -1.754 1.00 97.12 98 VAL A N 1
ATOM 751 C CA . VAL A 1 98 ? -7.961 -14.328 -0.566 1.00 97.12 98 VAL A CA 1
ATOM 752 C C . VAL A 1 98 ? -6.454 -14.444 -0.325 1.00 97.12 98 VAL A C 1
ATOM 754 O O . VAL A 1 98 ? -6.042 -14.848 0.753 1.00 97.12 98 VAL A O 1
ATOM 757 N N . ASN A 1 99 ? -5.620 -14.052 -1.290 1.00 98.12 99 ASN A N 1
ATOM 758 C CA . ASN A 1 99 ? -4.165 -14.096 -1.163 1.00 98.12 99 ASN A CA 1
ATOM 759 C C . ASN A 1 99 ? -3.611 -12.676 -1.040 1.00 98.12 99 ASN A C 1
ATOM 761 O O . ASN A 1 99 ? -4.066 -11.776 -1.752 1.00 98.12 99 ASN A O 1
ATOM 765 N N . TYR A 1 100 ? -2.616 -12.485 -0.175 1.00 98.31 100 TYR A N 1
ATOM 766 C CA . TYR A 1 100 ? -2.027 -11.178 0.111 1.00 98.31 100 TYR A CA 1
ATOM 767 C C . TYR A 1 100 ? -0.505 -11.235 0.087 1.00 98.31 100 TYR A C 1
ATOM 769 O O . TYR A 1 100 ? 0.084 -12.172 0.621 1.00 98.31 100 TYR A O 1
ATOM 777 N N . LEU A 1 101 ? 0.140 -10.214 -0.478 1.00 98.44 101 LEU A N 1
ATOM 778 C CA . LEU A 1 101 ? 1.601 -10.123 -0.526 1.00 98.44 101 LEU A CA 1
ATOM 779 C C . LEU A 1 101 ? 2.072 -8.725 -0.129 1.00 98.44 101 LEU A C 1
ATOM 781 O O . LEU A 1 101 ? 1.528 -7.708 -0.564 1.00 98.44 101 LEU A O 1
ATOM 785 N N . SER A 1 102 ? 3.106 -8.674 0.709 1.00 97.62 102 SER A N 1
ATOM 786 C CA . SER A 1 102 ? 3.855 -7.449 0.989 1.00 97.62 102 SER A CA 1
ATOM 787 C C . SER A 1 102 ? 5.339 -7.756 1.167 1.00 97.62 102 SER A C 1
ATOM 789 O O . SER A 1 102 ? 5.696 -8.814 1.678 1.00 97.62 102 SER A O 1
ATOM 791 N N . VAL A 1 103 ? 6.207 -6.840 0.750 1.00 97.81 103 VAL A N 1
ATOM 792 C CA . VAL A 1 103 ? 7.661 -6.974 0.923 1.00 97.81 103 VAL A CA 1
ATOM 793 C C . VAL A 1 103 ? 8.108 -6.318 2.231 1.00 97.81 103 VAL A C 1
ATOM 795 O O . VAL A 1 103 ? 7.440 -5.388 2.701 1.00 97.81 103 VAL A O 1
ATOM 798 N N . PRO A 1 104 ? 9.202 -6.794 2.854 1.00 96.31 104 PRO A N 1
ATOM 799 C CA . PRO A 1 104 ? 9.784 -6.086 3.982 1.00 96.31 104 PRO A CA 1
ATOM 800 C C . PRO A 1 104 ? 10.330 -4.733 3.508 1.00 96.31 104 PRO A C 1
ATOM 802 O O . PRO A 1 104 ? 10.713 -4.593 2.350 1.00 96.31 104 PRO A O 1
ATOM 805 N N . GLU A 1 105 ? 10.338 -3.723 4.375 1.00 93.88 105 GLU A N 1
ATOM 806 C CA . GLU A 1 105 ? 10.692 -2.353 3.977 1.00 93.88 105 GLU A CA 1
ATOM 807 C C . GLU A 1 105 ? 11.451 -1.602 5.080 1.00 93.88 105 GLU A C 1
ATOM 809 O O . GLU A 1 105 ? 11.340 -1.936 6.267 1.00 93.88 105 GLU A O 1
ATOM 814 N N . PHE A 1 106 ? 12.184 -0.564 4.668 1.00 93.00 106 PHE A N 1
ATOM 815 C CA . PHE A 1 106 ? 13.084 0.270 5.467 1.00 93.00 106 PHE A CA 1
ATOM 816 C C . PHE A 1 106 ? 14.297 -0.518 5.991 1.00 93.00 106 PHE A C 1
ATOM 818 O O . PHE A 1 106 ? 14.320 -0.868 7.176 1.00 93.00 106 PHE A O 1
ATOM 825 N N . PRO A 1 107 ? 15.283 -0.829 5.125 1.00 93.81 107 PRO A N 1
ATOM 826 C CA . PRO A 1 107 ? 16.520 -1.495 5.531 1.00 93.81 107 PRO A CA 1
ATOM 827 C C . PRO A 1 107 ? 17.363 -0.592 6.442 1.00 93.81 107 PRO A C 1
ATOM 829 O O . PRO A 1 107 ? 17.366 0.630 6.281 1.00 93.81 107 PRO A O 1
ATOM 832 N N . THR A 1 108 ? 18.085 -1.183 7.398 1.00 93.56 108 THR A N 1
ATOM 833 C CA . THR A 1 108 ? 18.902 -0.423 8.369 1.00 93.56 108 THR A CA 1
ATOM 834 C C . THR A 1 108 ? 20.342 -0.900 8.513 1.00 93.56 108 THR A C 1
ATOM 836 O O . THR A 1 108 ? 21.092 -0.309 9.287 1.00 93.56 108 THR A O 1
ATOM 839 N N . ASP A 1 109 ? 20.735 -1.973 7.828 1.00 93.81 109 ASP A N 1
ATOM 840 C CA . ASP A 1 109 ? 22.119 -2.451 7.832 1.00 93.81 109 ASP A CA 1
ATOM 841 C C . ASP A 1 109 ? 22.892 -2.017 6.574 1.00 93.81 109 ASP A C 1
ATOM 843 O O . ASP A 1 109 ? 22.351 -1.413 5.650 1.00 93.81 109 ASP A O 1
ATOM 847 N N . SER A 1 110 ? 24.191 -2.320 6.544 1.00 93.81 110 SER A N 1
ATOM 848 C CA . SER A 1 110 ? 25.082 -2.029 5.414 1.00 93.81 110 SER A CA 1
ATOM 849 C C . SER A 1 110 ? 25.022 -3.069 4.285 1.00 93.81 110 SER A C 1
ATOM 851 O O . SER A 1 110 ? 25.869 -3.046 3.393 1.00 93.81 110 SER A O 1
ATOM 853 N N . LYS A 1 111 ? 24.069 -4.010 4.327 1.00 95.56 111 LYS A N 1
ATOM 854 C CA . LYS A 1 111 ? 23.964 -5.164 3.418 1.00 95.56 111 LYS A CA 1
ATOM 855 C C . LYS A 1 111 ? 22.563 -5.308 2.809 1.00 95.56 111 LYS A C 1
ATOM 857 O O . LYS A 1 111 ? 22.176 -6.409 2.424 1.00 95.56 111 LYS A O 1
ATOM 862 N N . ASN A 1 112 ? 21.829 -4.200 2.681 1.00 93.00 112 ASN A N 1
ATOM 863 C CA . ASN A 1 112 ? 20.487 -4.134 2.089 1.00 93.00 112 ASN A CA 1
ATOM 864 C C . ASN A 1 112 ? 19.437 -5.007 2.810 1.00 93.00 112 ASN A C 1
ATOM 866 O O . ASN A 1 112 ? 18.530 -5.542 2.176 1.00 93.00 112 ASN A O 1
ATOM 870 N N . GLY A 1 113 ? 19.560 -5.162 4.130 1.00 93.75 113 GLY A N 1
ATOM 871 C CA . GLY A 1 113 ? 18.677 -5.979 4.958 1.00 93.75 113 GLY A CA 1
ATOM 872 C C . GLY A 1 113 ? 18.267 -5.297 6.262 1.00 93.75 113 GLY A C 1
ATOM 873 O O . GLY A 1 113 ? 18.214 -4.068 6.373 1.00 93.75 113 GLY A O 1
ATOM 874 N N . SER A 1 114 ? 17.953 -6.119 7.268 1.00 93.50 114 SER A N 1
ATOM 875 C CA . SER A 1 114 ? 17.516 -5.676 8.601 1.00 93.50 114 SER A CA 1
ATOM 876 C C . SER A 1 114 ? 16.344 -4.692 8.536 1.00 93.50 114 SER A C 1
ATOM 878 O O . SER A 1 114 ? 16.425 -3.547 8.968 1.00 93.50 114 SER A O 1
ATOM 880 N N . PHE A 1 115 ? 15.242 -5.140 7.941 1.00 94.50 115 PHE A N 1
ATOM 881 C CA . PHE A 1 115 ? 14.084 -4.293 7.673 1.00 94.50 115 PHE A CA 1
ATOM 882 C C . PHE A 1 115 ? 13.283 -3.955 8.935 1.00 94.50 115 PHE A C 1
ATOM 884 O O . PHE A 1 115 ? 12.980 -4.823 9.758 1.00 94.50 115 PHE A O 1
ATOM 891 N N . LEU A 1 116 ? 12.848 -2.697 9.061 1.00 90.62 116 LEU A N 1
ATOM 892 C CA . LEU A 1 116 ? 11.986 -2.272 10.173 1.00 90.62 116 LEU A CA 1
ATOM 893 C C . LEU A 1 116 ? 10.557 -2.807 10.054 1.00 90.62 116 LEU A C 1
ATOM 895 O O . LEU A 1 116 ? 9.872 -2.995 11.075 1.00 90.62 116 LEU A O 1
ATOM 899 N N . PHE A 1 117 ? 10.072 -2.974 8.822 1.00 92.88 117 PHE A N 1
ATOM 900 C CA . PHE A 1 117 ? 8.774 -3.562 8.526 1.00 92.88 117 PHE A CA 1
ATOM 901 C C . PHE A 1 117 ? 8.933 -4.965 7.942 1.00 92.88 117 PHE A C 1
ATOM 903 O O . PHE A 1 117 ? 9.690 -5.130 6.990 1.00 92.88 117 PHE A O 1
ATOM 910 N N . PRO A 1 118 ? 8.202 -5.959 8.482 1.00 95.81 118 PRO A N 1
ATOM 911 C CA . PRO A 1 118 ? 8.213 -7.303 7.931 1.00 95.81 118 PRO A CA 1
ATOM 912 C C . PRO A 1 118 ? 7.400 -7.363 6.635 1.00 95.81 118 PRO A C 1
ATOM 914 O O . PRO A 1 118 ? 6.456 -6.587 6.451 1.00 95.81 118 PRO A O 1
ATOM 917 N N . GLY A 1 119 ? 7.756 -8.324 5.787 1.00 97.00 119 GLY A N 1
ATOM 918 C CA . GLY A 1 119 ? 6.992 -8.747 4.623 1.00 97.00 119 GLY A CA 1
ATOM 919 C C . GLY A 1 119 ? 6.600 -10.216 4.724 1.00 97.00 119 GLY A C 1
ATOM 920 O O . GLY A 1 119 ? 6.994 -10.937 5.646 1.00 97.00 119 GLY A O 1
ATOM 921 N N . GLY A 1 120 ? 5.795 -10.661 3.771 1.00 98.12 120 GLY A N 1
ATOM 922 C CA . GLY A 1 120 ? 5.283 -12.015 3.730 1.00 98.12 120 GLY A CA 1
ATOM 923 C C . GLY A 1 120 ? 4.171 -12.210 2.713 1.00 98.12 120 GLY A C 1
ATOM 924 O O . GLY A 1 120 ? 3.675 -11.259 2.100 1.00 98.12 120 GLY A O 1
ATOM 925 N N . TYR A 1 121 ? 3.789 -13.472 2.578 1.00 98.62 121 TYR A N 1
ATOM 926 C CA . TYR A 1 121 ? 2.707 -13.946 1.730 1.00 98.62 121 TYR A CA 1
ATOM 927 C C . TYR A 1 121 ? 1.682 -14.708 2.576 1.00 98.62 121 TYR A C 1
ATOM 929 O O . TYR A 1 121 ? 2.047 -15.585 3.358 1.00 98.62 121 TYR A O 1
ATOM 937 N N . ILE A 1 122 ? 0.410 -14.353 2.429 1.00 98.38 122 ILE A N 1
ATOM 938 C CA . ILE A 1 122 ? -0.735 -15.017 3.057 1.00 98.38 122 ILE A CA 1
ATOM 939 C C . ILE A 1 122 ? -1.533 -15.684 1.945 1.00 98.38 122 ILE A C 1
ATOM 941 O O . ILE A 1 122 ? -1.892 -15.028 0.967 1.00 98.38 122 ILE A O 1
ATOM 945 N N . GLU A 1 123 ? -1.839 -16.963 2.119 1.00 97.88 123 GLU A N 1
ATOM 946 C CA . GLU A 1 123 ? -2.659 -17.739 1.194 1.00 97.88 123 GLU A CA 1
ATOM 947 C C . GLU A 1 123 ? -4.022 -18.036 1.826 1.00 97.88 123 GLU A C 1
ATOM 949 O O . GLU A 1 123 ? -4.113 -18.272 3.028 1.00 97.88 123 GLU A O 1
ATOM 954 N N . ASN A 1 124 ? -5.087 -18.004 1.020 1.00 96.38 124 ASN A N 1
ATOM 955 C CA . ASN A 1 124 ? -6.449 -18.368 1.435 1.00 96.38 124 ASN A CA 1
ATOM 956 C C . ASN A 1 124 ? -6.971 -17.649 2.704 1.00 96.38 124 ASN A C 1
ATOM 958 O O . ASN A 1 124 ? -7.751 -18.201 3.476 1.00 96.38 124 ASN A O 1
ATOM 962 N N . ALA A 1 125 ? -6.534 -16.406 2.917 1.00 94.75 125 ALA A N 1
ATOM 963 C CA . ALA A 1 125 ? -6.828 -15.566 4.076 1.00 94.75 125 ALA A CA 1
ATOM 964 C C . ALA A 1 125 ? -6.438 -16.187 5.435 1.00 94.75 125 ALA A C 1
ATOM 966 O O . ALA A 1 125 ? -6.908 -15.723 6.474 1.00 94.75 125 ALA A O 1
ATOM 967 N N . ASP A 1 126 ? -5.551 -17.185 5.444 1.00 95.81 126 ASP A N 1
ATOM 968 C CA . ASP A 1 126 ? -5.057 -17.822 6.661 1.00 95.81 126 ASP A CA 1
ATOM 969 C C . ASP A 1 126 ? -3.783 -17.127 7.164 1.00 95.81 126 ASP A C 1
ATOM 971 O O . ASP A 1 126 ? -2.684 -17.291 6.630 1.00 95.81 126 ASP A O 1
ATOM 975 N N . LEU A 1 127 ? -3.934 -16.325 8.221 1.00 93.88 127 LEU A N 1
ATOM 976 C CA . LEU A 1 127 ? -2.813 -15.629 8.856 1.00 93.88 127 LEU A CA 1
ATOM 977 C C . LEU A 1 127 ? -1.888 -16.589 9.618 1.00 93.88 127 LEU A C 1
ATOM 979 O O . LEU A 1 127 ? -0.732 -16.242 9.844 1.00 93.88 127 LEU A O 1
ATOM 983 N N . SER A 1 128 ? -2.366 -17.768 10.028 1.00 94.75 128 SER A N 1
ATOM 984 C CA . SER A 1 128 ? -1.572 -18.715 10.818 1.00 94.75 128 SER A CA 1
ATOM 985 C C . SER A 1 128 ? -0.496 -19.408 9.983 1.00 94.75 128 SER A C 1
ATOM 987 O O . SER A 1 128 ? 0.598 -19.673 10.479 1.00 94.75 128 SER A O 1
ATOM 989 N N . SER A 1 129 ? -0.772 -19.627 8.696 1.00 92.81 129 SER A N 1
ATOM 990 C CA . SER A 1 129 ? 0.137 -20.264 7.743 1.00 92.81 129 SER A CA 1
ATOM 991 C C . SER A 1 129 ? 0.887 -19.258 6.864 1.00 92.81 129 SER A C 1
ATOM 993 O O . SER A 1 129 ? 1.335 -19.611 5.769 1.00 92.81 129 SER A O 1
ATOM 995 N N . TYR A 1 130 ? 0.989 -17.990 7.282 1.00 97.12 130 TYR A N 1
ATOM 996 C CA . TYR A 1 130 ? 1.680 -16.984 6.480 1.00 97.12 130 TYR A CA 1
ATOM 997 C C . TYR A 1 130 ? 3.157 -17.355 6.298 1.00 97.12 130 TYR A C 1
ATOM 999 O O . TYR A 1 130 ? 3.818 -17.860 7.206 1.00 97.12 130 TYR A O 1
ATOM 1007 N N . ARG A 1 131 ? 3.700 -17.066 5.117 1.00 98.19 131 ARG A N 1
ATOM 1008 C CA . ARG A 1 131 ? 5.118 -17.255 4.823 1.00 98.19 131 ARG A CA 1
ATOM 1009 C C . ARG A 1 131 ? 5.862 -15.930 4.995 1.00 98.19 131 ARG A C 1
ATOM 1011 O O . ARG A 1 131 ? 5.601 -15.009 4.216 1.00 98.19 131 ARG A O 1
ATOM 1018 N N . PRO A 1 132 ? 6.797 -15.808 5.953 1.00 98.12 132 PRO A N 1
ATOM 1019 C CA . PRO A 1 132 ? 7.619 -14.612 6.093 1.00 98.12 132 PRO A CA 1
ATOM 1020 C C . PRO A 1 132 ? 8.520 -14.397 4.874 1.00 98.12 132 PRO A C 1
ATOM 1022 O O . PRO A 1 132 ? 9.081 -15.352 4.339 1.00 98.12 132 PRO A O 1
ATOM 1025 N N . ILE A 1 133 ? 8.698 -13.135 4.484 1.00 98.31 133 ILE A N 1
ATOM 1026 C CA . ILE A 1 133 ? 9.713 -12.699 3.518 1.00 98.31 133 ILE A CA 1
ATOM 1027 C C . ILE A 1 133 ? 10.581 -11.664 4.230 1.00 98.31 133 ILE A C 1
ATOM 1029 O O . ILE A 1 133 ? 10.098 -10.603 4.632 1.00 98.31 133 ILE A O 1
ATOM 1033 N N . THR A 1 134 ? 11.859 -11.986 4.416 1.00 96.94 134 THR A N 1
ATOM 1034 C CA . THR A 1 134 ? 12.809 -11.175 5.200 1.00 96.94 134 THR A CA 1
ATOM 1035 C C . THR A 1 134 ? 13.947 -10.594 4.365 1.00 96.94 134 THR A C 1
ATOM 1037 O O . THR A 1 134 ? 14.732 -9.807 4.885 1.00 96.94 134 THR A O 1
ATOM 1040 N N . SER A 1 135 ? 14.027 -10.949 3.082 1.00 97.69 135 SER A N 1
ATOM 1041 C CA . SER A 1 135 ? 15.054 -10.495 2.147 1.00 97.69 135 SER A CA 1
ATOM 1042 C C . SER A 1 135 ? 14.421 -10.073 0.826 1.00 97.69 135 SER A C 1
ATOM 1044 O O . SER A 1 135 ? 13.491 -10.719 0.346 1.00 97.69 135 SER A O 1
ATOM 1046 N N . HIS A 1 136 ? 14.948 -9.011 0.216 1.00 97.62 136 HIS A N 1
ATOM 1047 C CA . HIS A 1 136 ? 14.591 -8.632 -1.158 1.00 97.62 136 HIS A CA 1
ATOM 1048 C C . HIS A 1 136 ? 15.171 -9.595 -2.203 1.00 97.62 136 HIS A C 1
ATOM 1050 O O . HIS A 1 136 ? 14.698 -9.612 -3.333 1.00 97.62 136 HIS A O 1
ATOM 1056 N N . SER A 1 137 ? 16.133 -10.437 -1.814 1.00 97.81 137 SER A N 1
ATOM 1057 C CA . SER A 1 137 ? 16.722 -11.484 -2.659 1.00 97.81 137 SER A CA 1
ATOM 1058 C C . SER A 1 137 ? 16.071 -12.860 -2.461 1.00 97.81 137 SER A C 1
ATOM 1060 O O . SER A 1 137 ? 16.672 -13.874 -2.808 1.00 97.81 137 SER A O 1
ATOM 1062 N N . ASP A 1 138 ? 14.887 -12.931 -1.846 1.00 98.12 138 ASP A N 1
ATOM 1063 C CA . ASP A 1 138 ? 14.183 -14.198 -1.631 1.00 98.12 138 ASP A CA 1
ATOM 1064 C C . ASP A 1 138 ? 13.778 -14.827 -2.977 1.00 98.12 138 ASP A C 1
ATOM 1066 O O . ASP A 1 138 ? 12.934 -14.301 -3.707 1.00 98.12 138 ASP A O 1
ATOM 1070 N N . GLU A 1 139 ? 14.371 -15.979 -3.305 1.00 98.06 139 GLU A N 1
ATOM 1071 C CA . GLU A 1 139 ? 14.105 -16.671 -4.567 1.00 98.06 139 GLU A CA 1
ATOM 1072 C C . GLU A 1 139 ? 12.648 -17.106 -4.721 1.00 98.06 139 GLU A C 1
ATOM 1074 O O . GLU A 1 139 ? 12.154 -17.164 -5.845 1.00 98.06 139 GLU A O 1
ATOM 1079 N N . TYR A 1 140 ? 11.946 -17.415 -3.628 1.00 97.94 140 TYR A N 1
ATOM 1080 C CA . TYR A 1 140 ? 10.538 -17.789 -3.711 1.00 97.94 140 TYR A CA 1
ATOM 1081 C C . TYR A 1 140 ? 9.679 -16.614 -4.155 1.00 97.94 140 TYR A C 1
ATOM 1083 O O . TYR A 1 140 ? 8.773 -16.808 -4.965 1.00 97.94 140 TYR A O 1
ATOM 1091 N N . LEU A 1 141 ? 9.975 -15.412 -3.651 1.00 98.06 141 LEU A N 1
ATOM 1092 C CA . LEU A 1 141 ? 9.313 -14.196 -4.104 1.00 98.06 141 LEU A CA 1
ATOM 1093 C C . LEU A 1 141 ? 9.624 -13.947 -5.584 1.00 98.06 141 LEU A C 1
ATOM 1095 O O . LEU A 1 141 ? 8.706 -13.772 -6.378 1.00 98.06 141 LEU A O 1
ATOM 1099 N N . ILE A 1 142 ? 10.906 -13.977 -5.951 1.00 98.06 142 ILE A N 1
ATOM 1100 C CA . ILE A 1 142 ? 11.370 -13.647 -7.304 1.00 98.06 142 ILE A CA 1
ATOM 1101 C C . ILE A 1 142 ? 10.802 -14.619 -8.347 1.00 98.06 142 ILE A C 1
ATOM 1103 O O . ILE A 1 142 ? 10.231 -14.186 -9.343 1.00 98.06 142 ILE A O 1
ATOM 1107 N N . LYS A 1 143 ? 10.907 -15.931 -8.109 1.00 97.81 143 LYS A N 1
ATOM 1108 C CA . LYS A 1 143 ? 10.466 -16.972 -9.056 1.00 97.81 143 LYS A CA 1
ATOM 1109 C C . LYS A 1 143 ? 8.945 -17.080 -9.177 1.00 97.81 143 LYS A C 1
ATOM 1111 O O . LYS A 1 143 ? 8.457 -17.672 -10.133 1.00 97.81 143 LYS A O 1
ATOM 1116 N N . GLY A 1 144 ? 8.198 -16.549 -8.209 1.00 97.12 144 GLY A N 1
ATOM 1117 C CA . GLY A 1 144 ? 6.744 -16.657 -8.187 1.00 97.12 144 GLY A CA 1
ATOM 1118 C C . GLY A 1 144 ? 6.016 -15.643 -9.064 1.00 97.12 144 GLY A C 1
ATOM 1119 O O . GLY A 1 144 ? 4.854 -15.876 -9.382 1.00 97.12 144 GLY A O 1
ATOM 1120 N N . ILE A 1 145 ? 6.651 -14.525 -9.431 1.00 98.56 145 ILE A N 1
ATOM 1121 C CA . ILE A 1 145 ? 5.987 -13.398 -10.103 1.00 98.56 145 ILE A CA 1
ATOM 1122 C C . ILE A 1 145 ? 5.967 -13.615 -11.618 1.00 98.56 145 ILE A C 1
ATOM 1124 O O . ILE A 1 145 ? 7.014 -13.774 -12.243 1.00 98.56 145 ILE A O 1
ATOM 1128 N N . GLN A 1 146 ? 4.775 -13.564 -12.211 1.00 98.25 146 GLN A N 1
ATOM 1129 C CA . GLN A 1 146 ? 4.577 -13.612 -13.662 1.00 98.25 146 GLN A CA 1
ATOM 1130 C C . GLN A 1 146 ? 3.505 -12.616 -14.102 1.00 98.25 146 GLN A C 1
ATOM 1132 O O . GLN A 1 146 ? 2.600 -12.311 -13.328 1.00 98.25 146 GLN A O 1
ATOM 1137 N N . GLU A 1 147 ? 3.551 -12.164 -15.353 1.00 98.50 147 GLU A N 1
ATOM 1138 C CA . GLU A 1 147 ? 2.544 -11.286 -15.957 1.00 98.50 147 GLU A CA 1
ATOM 1139 C C . GLU A 1 147 ? 1.994 -11.885 -17.255 1.00 98.50 147 GLU A C 1
ATOM 1141 O O . GLU A 1 147 ? 2.756 -12.375 -18.083 1.00 98.50 147 GLU A O 1
ATOM 1146 N N . SER A 1 148 ? 0.677 -11.818 -17.460 1.00 98.50 148 SER A N 1
ATOM 1147 C CA . SER A 1 148 ? 0.018 -12.187 -18.723 1.00 98.50 148 SER A CA 1
ATOM 1148 C C . SER A 1 148 ? -0.646 -10.971 -19.372 1.00 98.50 148 SER A C 1
ATOM 1150 O O . SER A 1 148 ? -1.101 -10.060 -18.676 1.00 98.50 148 SER A O 1
ATOM 1152 N N . ALA A 1 149 ? -0.741 -10.9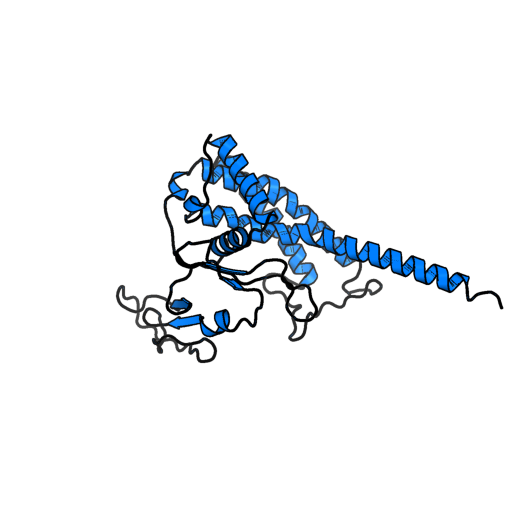74 -20.704 1.00 98.12 149 ALA A N 1
ATOM 1153 C CA . ALA A 1 149 ? -1.457 -9.959 -21.477 1.00 98.12 149 ALA A CA 1
ATOM 1154 C C . ALA A 1 149 ? -2.629 -10.514 -22.306 1.00 98.12 149 ALA A C 1
ATOM 1156 O O . ALA A 1 149 ? -3.067 -9.872 -23.260 1.00 98.12 149 ALA A O 1
ATOM 1157 N N . LYS A 1 150 ? -3.172 -11.685 -21.947 1.00 97.94 150 LYS A N 1
ATOM 1158 C CA . LYS A 1 150 ? -4.328 -12.278 -22.646 1.00 97.94 150 LYS A CA 1
ATOM 1159 C C . LYS A 1 150 ? -5.503 -11.295 -22.790 1.00 97.94 150 LYS A C 1
ATOM 1161 O O . LYS A 1 150 ? -6.062 -11.166 -23.871 1.00 97.94 150 LYS A O 1
ATOM 1166 N N . HIS A 1 151 ? -5.818 -10.552 -21.727 1.00 98.19 151 HIS A N 1
ATOM 1167 C CA . HIS A 1 151 ? -6.891 -9.544 -21.696 1.00 98.19 151 HIS A CA 1
ATOM 1168 C C . HIS A 1 151 ? -6.370 -8.095 -21.721 1.00 98.19 151 HIS A C 1
ATOM 1170 O O . HIS A 1 151 ? -7.083 -7.150 -21.374 1.00 98.19 151 HIS A O 1
ATOM 1176 N N . SER A 1 152 ? -5.120 -7.909 -22.146 1.00 98.25 152 SER A N 1
ATOM 1177 C CA . SER A 1 152 ? -4.455 -6.608 -22.186 1.00 98.25 152 SER A CA 1
ATOM 1178 C C . SER A 1 152 ? -3.998 -6.280 -23.605 1.00 98.25 152 SER A C 1
ATOM 1180 O O . SER A 1 152 ? -3.705 -7.188 -24.381 1.00 98.25 152 SER A O 1
ATOM 1182 N N . TRP A 1 153 ? -3.882 -4.995 -23.942 1.00 98.31 153 TRP A N 1
ATOM 1183 C CA . TRP A 1 153 ? -3.477 -4.506 -25.270 1.00 98.31 153 TRP A CA 1
ATOM 1184 C C . TRP A 1 153 ? -1.977 -4.686 -25.569 1.00 98.31 153 TRP A C 1
ATOM 1186 O O . TRP A 1 153 ? -1.281 -3.751 -25.969 1.00 98.31 153 TRP A O 1
ATOM 1196 N N . TYR A 1 154 ? -1.473 -5.911 -25.395 1.00 98.38 154 TYR A N 1
ATOM 1197 C CA . TYR A 1 154 ? -0.130 -6.333 -25.781 1.00 98.38 154 TYR A CA 1
ATOM 1198 C C . TYR A 1 154 ? -0.164 -7.621 -26.603 1.00 98.38 154 TYR A C 1
ATOM 1200 O O . TYR A 1 154 ? -1.099 -8.421 -26.505 1.00 98.38 154 TYR A O 1
ATOM 1208 N N . LYS A 1 155 ? 0.869 -7.790 -27.430 1.00 97.75 155 LYS A N 1
ATOM 1209 C CA . LYS A 1 155 ? 0.980 -8.886 -28.397 1.00 97.75 155 LYS A CA 1
ATOM 1210 C C . LYS A 1 155 ? 1.215 -10.253 -27.746 1.00 97.75 155 LYS A C 1
ATOM 1212 O O . LYS A 1 155 ? 0.600 -11.227 -28.161 1.00 97.75 155 LYS A O 1
ATOM 1217 N N . ASP A 1 156 ? 2.114 -10.330 -26.768 1.00 97.62 156 ASP A N 1
ATOM 1218 C CA . ASP A 1 156 ? 2.525 -11.603 -26.172 1.00 97.62 156 ASP A CA 1
ATOM 1219 C C . ASP A 1 156 ? 1.669 -11.917 -24.940 1.00 97.62 156 ASP A C 1
ATOM 1221 O O . ASP A 1 156 ? 1.686 -11.186 -23.954 1.00 97.62 156 ASP A O 1
ATOM 1225 N N . GLU A 1 157 ? 0.889 -12.997 -25.006 1.00 97.44 157 GLU A N 1
ATOM 1226 C CA . GLU A 1 157 ? -0.207 -13.239 -24.054 1.00 97.44 157 GLU A CA 1
ATOM 1227 C C . GLU A 1 157 ? 0.134 -14.206 -22.919 1.00 97.44 157 GLU A C 1
ATOM 1229 O O . GLU A 1 157 ? -0.461 -14.122 -21.839 1.00 97.44 157 GLU A O 1
ATOM 1234 N N . ALA A 1 158 ? 1.062 -15.137 -23.155 1.00 97.81 158 ALA A N 1
ATOM 1235 C CA . ALA A 1 158 ? 1.437 -16.159 -22.182 1.00 97.81 158 ALA A CA 1
ATOM 1236 C C . ALA A 1 158 ? 2.048 -15.532 -20.911 1.00 97.81 158 ALA A C 1
ATOM 1238 O O . ALA A 1 158 ? 2.657 -14.467 -21.001 1.00 97.81 158 ALA A O 1
ATOM 1239 N N . PRO 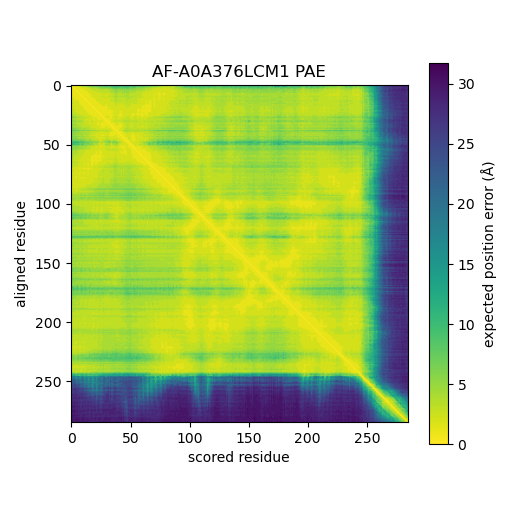A 1 159 ? 1.920 -16.172 -19.730 1.00 98.25 159 PRO A N 1
ATOM 1240 C CA . PRO A 1 159 ? 2.581 -15.704 -18.517 1.00 98.25 159 PRO A CA 1
ATOM 1241 C C . PRO A 1 159 ? 4.104 -15.632 -18.690 1.00 98.25 159 PRO A C 1
ATOM 1243 O O . PRO A 1 159 ? 4.750 -16.640 -18.977 1.00 98.25 159 PRO A O 1
ATOM 1246 N N . GLN A 1 160 ? 4.672 -14.447 -18.491 1.00 98.12 160 GLN A N 1
ATOM 1247 C CA . GLN A 1 160 ? 6.105 -14.178 -18.591 1.00 98.12 160 GLN A CA 1
ATOM 1248 C C . GLN A 1 160 ? 6.671 -13.819 -17.220 1.00 98.12 160 GLN A C 1
ATOM 1250 O O . GLN A 1 160 ? 6.064 -13.045 -16.476 1.00 98.12 160 GLN A O 1
ATOM 1255 N N . ALA A 1 161 ? 7.845 -14.356 -16.894 1.00 97.94 161 ALA A N 1
ATOM 1256 C CA . ALA A 1 161 ? 8.637 -13.821 -15.796 1.00 97.94 161 ALA A CA 1
ATOM 1257 C C . ALA A 1 161 ? 9.197 -12.438 -16.206 1.00 97.94 161 ALA A C 1
ATOM 1259 O O . ALA A 1 161 ? 9.532 -12.247 -17.377 1.00 97.94 161 ALA A O 1
ATOM 1260 N N . PRO A 1 162 ? 9.285 -11.453 -15.289 1.00 98.00 162 PRO A N 1
ATOM 1261 C CA . PRO A 1 162 ? 9.628 -10.078 -15.660 1.00 98.00 162 PRO A CA 1
ATOM 1262 C C . PRO A 1 162 ? 10.993 -9.892 -16.335 1.00 98.00 162 PRO A C 1
ATOM 1264 O O . PRO A 1 162 ? 11.138 -8.974 -17.139 1.00 98.00 162 PRO A O 1
ATOM 1267 N N . TRP A 1 163 ? 11.988 -10.735 -16.038 1.00 97.69 163 TRP A N 1
ATOM 1268 C CA . TRP A 1 163 ? 13.308 -10.649 -16.679 1.00 97.69 163 TRP A CA 1
ATOM 1269 C C . TRP A 1 163 ? 13.269 -10.981 -18.176 1.00 97.69 163 TRP A C 1
ATOM 1271 O O . TRP A 1 163 ? 14.063 -10.439 -18.940 1.00 97.69 163 TRP A O 1
ATOM 1281 N N . GLU A 1 164 ? 12.308 -11.798 -18.602 1.00 97.56 164 GLU A N 1
ATOM 1282 C CA . GLU A 1 164 ? 12.040 -12.159 -19.996 1.00 97.56 164 GLU A CA 1
ATOM 1283 C C . GLU A 1 164 ? 10.799 -11.435 -20.559 1.00 97.56 164 GLU A C 1
ATOM 1285 O O . GLU A 1 164 ? 10.310 -11.773 -21.639 1.00 97.56 164 GLU A O 1
ATOM 1290 N N . GLY A 1 165 ? 10.261 -10.458 -19.822 1.00 97.12 165 GLY A N 1
ATOM 1291 C CA . GLY A 1 165 ? 9.003 -9.790 -20.134 1.00 97.12 165 GLY A CA 1
ATOM 1292 C C . GLY A 1 165 ? 9.082 -8.894 -21.370 1.00 97.12 165 GLY A C 1
ATOM 1293 O O . GLY A 1 165 ? 10.042 -8.147 -21.567 1.00 97.12 165 GLY A O 1
ATOM 1294 N N . THR A 1 166 ? 8.025 -8.904 -22.181 1.00 97.38 166 THR A N 1
ATOM 1295 C CA . THR A 1 166 ? 7.873 -8.027 -23.350 1.00 97.38 166 THR A CA 1
ATOM 1296 C C . THR A 1 166 ? 6.733 -7.025 -23.152 1.00 97.38 166 THR A C 1
ATOM 1298 O O . THR A 1 166 ? 5.790 -7.250 -22.390 1.00 97.38 166 THR A O 1
ATOM 1301 N N . THR A 1 167 ? 6.803 -5.879 -23.833 1.00 97.94 167 THR A N 1
ATOM 1302 C CA . THR A 1 167 ? 5.768 -4.828 -23.775 1.00 97.94 167 THR A CA 1
ATOM 1303 C C . THR A 1 167 ? 5.542 -4.269 -25.179 1.00 97.94 167 THR A C 1
ATOM 1305 O O . THR A 1 167 ? 5.878 -3.128 -25.485 1.00 97.94 167 THR A O 1
ATOM 1308 N N . ILE A 1 168 ? 5.025 -5.120 -26.068 1.00 98.19 168 ILE A N 1
ATOM 1309 C CA . ILE A 1 168 ? 4.739 -4.774 -27.467 1.00 98.19 168 ILE A CA 1
ATOM 1310 C C . ILE A 1 168 ? 3.256 -4.396 -27.569 1.00 98.19 168 ILE A C 1
ATOM 1312 O O . ILE A 1 168 ? 2.419 -5.282 -27.380 1.00 98.19 168 ILE A O 1
ATOM 1316 N N . PRO A 1 169 ? 2.904 -3.126 -27.841 1.00 98.19 169 PRO A N 1
ATOM 1317 C CA . PRO A 1 169 ? 1.511 -2.690 -27.875 1.00 98.19 169 PRO A CA 1
ATOM 1318 C C . PRO A 1 169 ? 0.748 -3.363 -29.023 1.00 98.19 169 PRO A C 1
ATOM 1320 O O . PRO A 1 169 ? 1.253 -3.469 -30.140 1.00 98.19 169 PRO A O 1
ATOM 1323 N N . ALA A 1 170 ? -0.479 -3.794 -28.746 1.00 97.75 170 ALA A N 1
ATOM 1324 C CA . ALA A 1 170 ? -1.388 -4.411 -29.709 1.00 97.75 170 ALA A CA 1
ATOM 1325 C C . ALA A 1 170 ? -2.828 -4.001 -29.372 1.00 97.75 170 ALA A C 1
ATOM 1327 O O . ALA A 1 170 ? -3.603 -4.783 -28.827 1.00 97.75 170 ALA A O 1
ATOM 1328 N N . TYR A 1 171 ? -3.145 -2.730 -29.618 1.00 97.94 171 TYR A N 1
ATOM 1329 C CA . TYR A 1 171 ? -4.484 -2.194 -29.390 1.00 97.94 171 TYR A CA 1
ATOM 1330 C C . TYR A 1 171 ? -5.426 -2.600 -30.526 1.00 97.94 171 TYR A C 1
ATOM 1332 O O . TYR A 1 171 ? -5.146 -2.319 -31.691 1.00 97.94 171 TYR A O 1
ATOM 1340 N N . ASP A 1 172 ? -6.550 -3.215 -30.177 1.00 96.44 172 ASP A N 1
ATOM 1341 C CA . ASP A 1 172 ? -7.572 -3.731 -31.095 1.00 96.44 172 ASP A CA 1
ATOM 1342 C C . ASP A 1 172 ? -8.998 -3.273 -30.729 1.00 96.44 172 ASP A C 1
ATOM 1344 O O . ASP A 1 172 ? -9.972 -3.712 -31.336 1.00 96.44 172 ASP A O 1
ATOM 1348 N N . GLY A 1 173 ? -9.124 -2.325 -29.795 1.00 96.44 173 GLY A N 1
ATOM 1349 C CA . GLY A 1 173 ? -10.407 -1.821 -29.306 1.00 96.44 173 GLY A CA 1
ATOM 1350 C C . GLY A 1 173 ? -10.843 -2.475 -27.997 1.00 96.44 173 GLY A C 1
ATOM 1351 O O . GLY A 1 173 ? -10.088 -3.201 -27.359 1.00 96.44 173 GLY A O 1
ATOM 1352 N N . TRP A 1 174 ? -12.055 -2.153 -27.553 1.00 97.94 174 TRP A N 1
ATOM 1353 C CA . TRP A 1 174 ? -12.633 -2.726 -26.340 1.00 97.94 174 TRP A CA 1
ATOM 1354 C C . TRP A 1 174 ? -13.435 -3.983 -26.674 1.00 97.94 174 TRP A C 1
ATOM 1356 O O . TRP A 1 174 ? -14.312 -3.938 -27.537 1.00 97.94 174 TRP A O 1
ATOM 1366 N N . SER A 1 175 ? -13.184 -5.071 -25.949 1.00 97.81 175 SER A N 1
ATOM 1367 C CA . SER A 1 175 ? -13.979 -6.297 -26.013 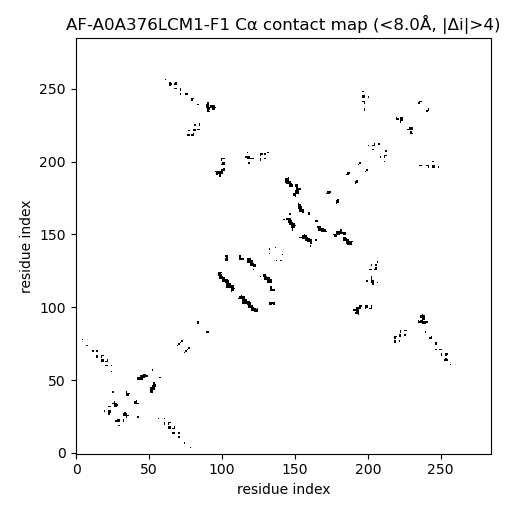1.00 97.81 175 SER A CA 1
ATOM 1368 C C . SER A 1 175 ? -14.148 -6.895 -24.621 1.00 97.81 175 SER A C 1
ATOM 1370 O O . SER A 1 175 ? -13.148 -7.186 -23.965 1.00 97.81 175 SER A O 1
ATOM 1372 N N . ASP A 1 176 ? -15.393 -7.152 -24.212 1.00 97.19 176 ASP A N 1
ATOM 1373 C CA . ASP A 1 176 ? -15.716 -7.701 -22.885 1.00 97.19 176 ASP A CA 1
ATOM 1374 C C . ASP A 1 176 ? -15.049 -9.070 -22.650 1.00 97.19 176 ASP A C 1
ATOM 1376 O O . ASP A 1 176 ? -14.450 -9.297 -21.601 1.00 97.19 176 ASP A O 1
ATOM 1380 N N . ASP A 1 177 ? -15.056 -9.944 -23.663 1.00 97.38 177 ASP A N 1
ATOM 1381 C CA . ASP A 1 177 ? -14.414 -11.270 -23.611 1.00 97.38 177 ASP A CA 1
ATOM 1382 C C . ASP A 1 177 ? -12.957 -11.268 -24.122 1.00 97.38 177 ASP A C 1
ATOM 1384 O O . ASP A 1 177 ? -12.286 -12.303 -24.140 1.00 97.38 177 ASP A O 1
ATOM 1388 N N . GLY A 1 178 ? -12.463 -10.108 -24.571 1.00 97.25 178 GLY A N 1
ATOM 1389 C CA . GLY A 1 178 ? -11.181 -9.953 -25.262 1.00 97.25 178 GLY A CA 1
ATOM 1390 C C . GLY A 1 178 ? -10.214 -9.052 -24.501 1.00 97.25 178 GLY A C 1
ATOM 1391 O O . GLY A 1 178 ? -10.093 -9.142 -23.278 1.00 97.25 178 GLY A O 1
ATOM 1392 N N . LYS A 1 179 ? -9.495 -8.191 -25.226 1.00 98.06 179 LYS A N 1
ATOM 1393 C CA . LYS A 1 179 ? -8.612 -7.182 -24.633 1.00 98.06 179 LYS A CA 1
ATOM 1394 C C . LYS A 1 179 ? -9.425 -5.935 -24.280 1.00 98.06 179 LYS A C 1
ATOM 1396 O O . LYS A 1 179 ? -10.206 -5.438 -25.088 1.00 98.0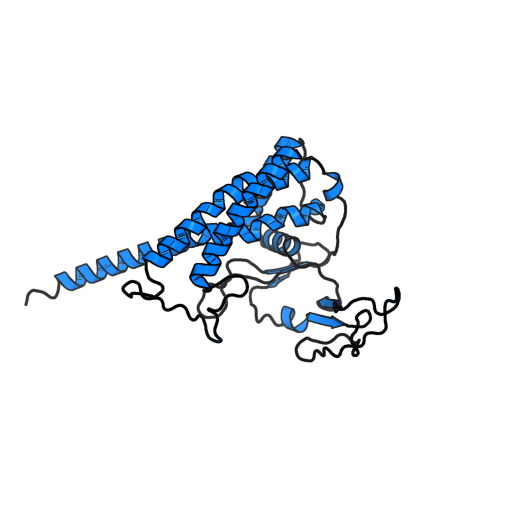6 179 LYS A O 1
ATOM 1401 N N . TYR A 1 180 ? -9.238 -5.426 -23.065 1.00 98.06 180 TYR A N 1
ATOM 1402 C CA . TYR A 1 180 ? -9.988 -4.262 -22.570 1.00 98.06 180 TYR A CA 1
ATOM 1403 C C . TYR A 1 180 ? -9.144 -3.302 -21.717 1.00 98.06 180 TYR A C 1
ATOM 1405 O O . TYR A 1 180 ? -9.667 -2.347 -21.143 1.00 98.06 180 TYR A O 1
ATOM 1413 N N . SER A 1 181 ? -7.837 -3.546 -21.574 1.00 98.38 181 SER A N 1
ATOM 1414 C CA . SER A 1 181 ? -6.996 -2.774 -20.654 1.00 98.38 181 SER A CA 1
ATOM 1415 C C . SER A 1 181 ? -5.540 -2.659 -21.099 1.00 98.38 181 SER A C 1
ATOM 1417 O O . SER A 1 181 ? -4.973 -3.564 -21.705 1.00 98.38 181 SER A O 1
ATOM 1419 N N . TRP A 1 182 ? -4.887 -1.555 -20.725 1.00 98.44 182 TRP A N 1
ATOM 1420 C CA . TRP A 1 182 ? -3.426 -1.411 -20.807 1.00 98.44 182 TRP A CA 1
ATOM 1421 C C . TRP A 1 182 ? -2.708 -2.056 -19.616 1.00 98.44 182 TRP A C 1
ATOM 1423 O O . TRP A 1 182 ? -1.487 -2.197 -19.626 1.00 98.44 182 TRP A O 1
ATOM 1433 N N . VAL A 1 183 ? -3.435 -2.445 -18.572 1.00 98.44 183 VAL A N 1
ATOM 1434 C CA . VAL A 1 183 ? -2.858 -3.095 -17.394 1.00 98.44 183 VAL A CA 1
ATOM 1435 C C . VAL A 1 183 ? -2.669 -4.579 -17.703 1.00 98.44 183 VAL A C 1
ATOM 1437 O O . VAL A 1 183 ? -3.619 -5.241 -18.122 1.00 98.44 183 VAL A O 1
ATOM 1440 N N . LYS A 1 184 ? -1.446 -5.098 -17.521 1.00 98.44 184 LYS A N 1
ATOM 1441 C CA . LYS A 1 184 ? -1.160 -6.544 -17.558 1.00 98.44 184 LYS A CA 1
ATOM 1442 C C . LYS A 1 184 ? -1.829 -7.255 -16.377 1.00 98.44 184 LYS A C 1
ATOM 1444 O O . LYS A 1 184 ? -2.333 -6.613 -15.464 1.00 98.44 184 LYS A O 1
ATOM 1449 N N . SER A 1 185 ? -1.815 -8.582 -16.375 1.00 98.44 185 SER A N 1
ATOM 1450 C CA . SER A 1 185 ? -2.389 -9.407 -15.308 1.00 98.44 185 SER A CA 1
ATOM 1451 C C . SER A 1 185 ? -1.289 -10.151 -14.537 1.00 98.44 185 SER A C 1
ATOM 1453 O O . SER A 1 185 ? -0.889 -11.237 -14.966 1.00 98.44 185 SER A O 1
ATOM 1455 N N . PRO A 1 186 ? -0.767 -9.589 -13.426 1.00 98.38 186 PRO A N 1
ATOM 1456 C CA . PRO A 1 186 ? 0.207 -10.264 -12.580 1.00 98.38 186 PRO A CA 1
ATOM 1457 C C . PRO A 1 186 ? -0.401 -11.445 -11.820 1.00 98.38 186 PRO A C 1
ATOM 1459 O O . PRO A 1 186 ? -1.544 -11.392 -11.363 1.00 98.38 186 PRO A O 1
ATOM 1462 N N . THR A 1 187 ? 0.397 -12.487 -11.613 1.00 98.50 187 THR A N 1
ATOM 1463 C CA . THR A 1 187 ? 0.075 -13.631 -10.753 1.00 98.50 187 THR A CA 1
ATOM 1464 C C . THR A 1 187 ? 1.279 -14.012 -9.899 1.00 98.50 187 THR A C 1
ATOM 1466 O O . THR A 1 187 ? 2.424 -13.746 -10.268 1.00 98.50 187 THR A O 1
ATOM 1469 N N . PHE A 1 188 ? 1.015 -14.639 -8.753 1.00 98.50 188 PHE A N 1
ATOM 1470 C CA . PHE A 1 188 ? 2.036 -15.219 -7.887 1.00 98.50 188 PHE A CA 1
ATOM 1471 C C . PHE A 1 188 ? 1.835 -16.733 -7.806 1.00 98.50 188 PHE A C 1
ATOM 1473 O O . PHE A 1 188 ? 0.819 -17.185 -7.276 1.00 98.50 188 PHE A O 1
ATOM 1480 N N . TYR A 1 189 ? 2.745 -17.516 -8.391 1.00 97.94 189 TYR A N 1
ATOM 1481 C CA . TYR A 1 189 ? 2.573 -18.962 -8.608 1.00 97.94 189 TYR A CA 1
ATOM 1482 C C . TYR A 1 189 ? 1.186 -19.306 -9.194 1.00 97.94 189 TYR A C 1
ATOM 1484 O O . TYR A 1 189 ? 0.491 -20.202 -8.715 1.00 97.94 189 TYR A O 1
ATOM 1492 N N . GLY A 1 190 ? 0.752 -18.533 -10.198 1.00 97.25 190 GLY A N 1
ATOM 1493 C CA . GLY A 1 190 ? -0.539 -18.696 -10.877 1.00 97.25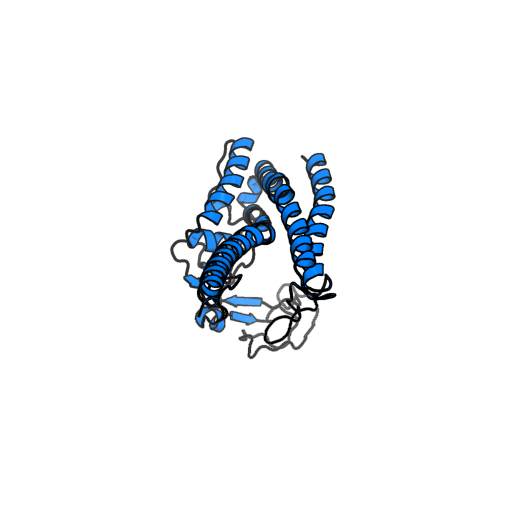 190 GLY A CA 1
ATOM 1494 C C . GLY A 1 190 ? -1.768 -18.193 -10.108 1.00 97.25 190 GLY A C 1
ATOM 1495 O O . GLY A 1 190 ? -2.879 -18.283 -10.624 1.00 97.25 190 GLY A O 1
ATOM 1496 N N . LYS A 1 191 ? -1.606 -17.645 -8.897 1.00 98.19 191 LYS A N 1
ATOM 1497 C CA . LYS A 1 191 ? -2.711 -17.116 -8.082 1.00 98.19 191 LYS A CA 1
ATOM 1498 C C . LYS A 1 191 ? -2.834 -15.598 -8.207 1.00 98.19 191 LYS A C 1
ATOM 1500 O O . LYS A 1 191 ? -1.831 -14.891 -8.309 1.00 98.19 191 LYS A O 1
ATOM 1505 N N . THR A 1 192 ? -4.064 -15.087 -8.144 1.00 98.25 192 THR A N 1
ATOM 1506 C CA . THR A 1 192 ? -4.330 -13.648 -8.007 1.00 98.25 192 THR A CA 1
ATOM 1507 C C . THR A 1 192 ? -4.081 -13.206 -6.567 1.00 98.25 192 THR A C 1
ATOM 1509 O O . THR A 1 192 ? -4.382 -13.937 -5.617 1.00 98.25 192 THR A O 1
ATOM 1512 N N . VAL A 1 193 ? -3.501 -12.017 -6.398 1.00 98.31 193 VAL A N 1
ATOM 1513 C CA . VAL A 1 193 ? -3.028 -11.525 -5.099 1.00 98.31 193 VAL A CA 1
ATOM 1514 C C . VAL A 1 193 ? -3.384 -10.054 -4.926 1.00 98.31 193 VAL A C 1
ATOM 1516 O O . VAL A 1 193 ? -3.141 -9.243 -5.816 1.00 98.31 193 VAL A O 1
ATOM 1519 N N . GLU A 1 194 ? -3.926 -9.700 -3.761 1.00 98.19 194 GLU A N 1
ATOM 1520 C CA . GLU A 1 194 ? -4.112 -8.307 -3.357 1.00 98.19 194 GLU A CA 1
ATOM 1521 C C . GLU A 1 194 ? -2.832 -7.789 -2.675 1.00 98.19 194 GLU A C 1
ATOM 1523 O O . GLU A 1 194 ? -2.302 -8.398 -1.743 1.00 98.19 194 GLU A O 1
ATOM 1528 N N . VAL A 1 195 ? -2.330 -6.645 -3.140 1.00 97.38 195 VAL A N 1
ATOM 1529 C CA . VAL A 1 195 ? -1.189 -5.924 -2.549 1.00 97.38 195 VAL A CA 1
ATOM 1530 C C . VAL A 1 195 ? -1.656 -4.598 -1.943 1.00 97.38 195 VAL A C 1
ATOM 1532 O O . VAL A 1 195 ? -2.808 -4.196 -2.093 1.00 97.38 195 VAL A O 1
ATOM 1535 N N . GLY A 1 196 ? -0.759 -3.889 -1.258 1.00 93.88 196 GLY A N 1
ATOM 1536 C CA . GLY A 1 196 ? -1.037 -2.562 -0.701 1.00 93.88 196 GLY A CA 1
ATOM 1537 C C . GLY A 1 196 ? -1.309 -2.573 0.808 1.00 93.88 196 GLY A C 1
ATOM 1538 O O . GLY A 1 196 ? -0.849 -3.479 1.512 1.00 93.88 196 GLY A O 1
ATOM 1539 N N . PRO A 1 197 ? -2.006 -1.550 1.345 1.00 93.69 197 PRO A N 1
ATOM 1540 C CA . PRO A 1 197 ? -2.134 -1.362 2.789 1.00 93.69 197 PRO A CA 1
ATOM 1541 C C . PRO A 1 197 ? -2.775 -2.551 3.515 1.00 93.69 197 PRO A C 1
ATOM 1543 O O . PRO A 1 197 ? -2.226 -2.996 4.519 1.00 93.69 197 PRO A O 1
ATOM 1546 N N . LEU A 1 198 ? -3.872 -3.120 3.003 1.00 94.62 198 LEU A N 1
ATOM 1547 C CA . LEU A 1 198 ? -4.526 -4.261 3.658 1.00 94.62 198 LEU A CA 1
ATOM 1548 C C . LEU A 1 198 ? -3.584 -5.469 3.768 1.00 94.62 198 LEU A C 1
ATOM 1550 O O . LEU A 1 198 ? -3.395 -5.996 4.862 1.00 94.62 198 LEU A O 1
ATOM 1554 N N . ALA A 1 199 ? -2.920 -5.847 2.672 1.00 96.06 199 ALA A N 1
ATOM 1555 C CA . ALA A 1 199 ? -1.935 -6.928 2.667 1.00 96.06 199 ALA A CA 1
ATOM 1556 C C . ALA A 1 199 ? -0.814 -6.688 3.691 1.00 96.06 199 ALA A C 1
ATOM 1558 O O . ALA A 1 199 ? -0.490 -7.561 4.497 1.00 96.06 199 ALA A O 1
ATOM 1559 N N . ASN A 1 200 ? -0.266 -5.470 3.716 1.00 95.12 200 ASN A N 1
ATOM 1560 C CA . ASN A 1 200 ? 0.784 -5.088 4.655 1.00 95.12 200 ASN A CA 1
ATOM 1561 C C . ASN A 1 200 ? 0.329 -5.148 6.124 1.00 95.12 200 ASN A C 1
ATOM 1563 O O . ASN A 1 200 ? 1.117 -5.522 6.994 1.00 95.12 200 ASN A O 1
ATOM 1567 N N . MET A 1 201 ? -0.922 -4.779 6.415 1.00 94.19 201 MET A N 1
ATOM 1568 C CA . MET A 1 201 ? -1.499 -4.912 7.753 1.00 94.19 201 MET A CA 1
ATOM 1569 C C . MET A 1 201 ? -1.568 -6.369 8.180 1.00 94.19 201 MET A C 1
ATOM 1571 O O . MET A 1 201 ? -1.059 -6.712 9.243 1.00 94.19 201 MET A O 1
ATOM 1575 N N . LEU A 1 202 ? -2.194 -7.208 7.350 1.00 95.75 202 LEU A N 1
ATOM 1576 C CA . LEU A 1 202 ? -2.456 -8.608 7.666 1.00 95.75 202 LEU A CA 1
ATOM 1577 C C . LEU A 1 202 ? -1.146 -9.363 7.885 1.00 95.75 202 LEU A C 1
ATOM 1579 O O . LEU A 1 202 ? -1.016 -10.069 8.877 1.00 95.75 202 LEU A O 1
ATOM 1583 N N . VAL A 1 203 ? -0.134 -9.122 7.047 1.00 96.56 203 VAL A N 1
ATOM 1584 C CA . VAL A 1 203 ? 1.212 -9.689 7.228 1.00 96.56 203 VAL A CA 1
ATOM 1585 C C . VAL A 1 203 ? 1.844 -9.238 8.547 1.00 96.56 203 VAL A C 1
ATOM 1587 O O . VAL A 1 203 ? 2.425 -10.046 9.265 1.00 96.56 203 VAL A O 1
ATOM 1590 N N . LYS A 1 204 ? 1.717 -7.959 8.920 1.00 95.31 204 LYS A N 1
ATOM 1591 C CA . LYS A 1 204 ? 2.236 -7.461 10.206 1.00 95.31 204 LYS A CA 1
ATOM 1592 C C . LYS A 1 204 ? 1.486 -8.031 11.413 1.00 95.31 204 LYS A C 1
ATOM 1594 O O . LYS A 1 204 ? 2.104 -8.186 12.465 1.00 95.31 204 LYS A O 1
ATOM 1599 N N . LEU A 1 205 ? 0.185 -8.290 11.284 1.00 95.25 205 LEU A N 1
ATOM 1600 C CA . LEU A 1 205 ? -0.617 -8.952 12.315 1.00 95.25 205 LEU A CA 1
ATOM 1601 C C . LEU A 1 205 ? -0.217 -10.424 12.453 1.00 95.25 205 LEU A C 1
ATOM 1603 O O . LEU A 1 205 ? 0.019 -10.868 13.572 1.00 95.25 205 LEU A O 1
ATOM 1607 N N . ALA A 1 206 ? -0.060 -11.132 11.332 1.00 96.31 206 ALA A N 1
ATOM 1608 C CA . ALA A 1 206 ? 0.403 -12.517 11.280 1.00 96.31 206 ALA A CA 1
ATOM 1609 C C . ALA A 1 206 ? 1.811 -12.676 11.878 1.00 96.31 206 ALA A C 1
ATOM 1611 O O . ALA A 1 206 ? 2.064 -13.589 12.655 1.00 96.31 206 ALA A O 1
ATOM 1612 N N . ALA A 1 207 ? 2.696 -11.708 11.625 1.00 95.00 207 ALA A N 1
ATOM 1613 C CA . ALA A 1 207 ? 4.021 -11.635 12.237 1.00 95.00 207 ALA A CA 1
ATOM 1614 C C . ALA A 1 207 ? 4.022 -11.229 13.726 1.00 95.00 207 ALA A C 1
ATOM 1616 O O . ALA A 1 207 ? 5.089 -10.974 14.282 1.00 95.00 207 ALA A O 1
ATOM 1617 N N . GLY A 1 208 ? 2.856 -11.094 14.368 1.00 94.88 208 GLY A N 1
ATOM 1618 C CA . GLY A 1 208 ? 2.753 -10.793 15.798 1.00 94.88 208 GLY A CA 1
ATOM 1619 C C . GLY A 1 208 ? 3.297 -9.418 16.193 1.00 94.88 208 GLY A C 1
ATOM 1620 O O . GLY A 1 208 ? 3.730 -9.217 17.325 1.00 94.88 208 GLY A O 1
ATOM 1621 N N . ARG A 1 209 ? 3.332 -8.444 15.274 1.00 92.56 209 ARG A N 1
ATOM 1622 C CA . ARG A 1 209 ? 3.950 -7.144 15.553 1.00 92.56 209 ARG A CA 1
ATOM 1623 C C . ARG A 1 209 ? 3.085 -6.312 16.504 1.00 92.56 209 ARG A C 1
ATOM 1625 O O . ARG A 1 209 ? 2.131 -5.666 16.068 1.00 92.56 209 ARG A O 1
ATOM 1632 N N . GLU A 1 210 ? 3.511 -6.188 17.757 1.00 92.69 210 GLU A N 1
ATOM 1633 C CA . GLU A 1 210 ? 2.804 -5.442 18.816 1.00 92.69 210 GLU A CA 1
ATOM 1634 C C . GLU A 1 210 ? 2.409 -4.022 18.403 1.00 92.69 210 GLU A C 1
ATOM 1636 O O . GLU A 1 210 ? 1.272 -3.589 18.559 1.00 92.69 210 GLU A O 1
ATOM 1641 N N . SER A 1 211 ? 3.339 -3.281 17.791 1.00 89.06 211 SER A N 1
ATOM 1642 C CA . SER A 1 211 ? 3.056 -1.906 17.379 1.00 89.06 211 SER A CA 1
ATOM 1643 C C . SER A 1 211 ? 1.905 -1.831 16.370 1.00 89.06 211 SER A C 1
ATOM 1645 O O . SER A 1 211 ? 1.239 -0.800 16.313 1.00 89.06 211 SER A O 1
ATOM 1647 N N . THR A 1 212 ? 1.698 -2.869 15.553 1.00 90.44 212 THR A N 1
ATOM 1648 C CA . THR A 1 212 ? 0.568 -2.999 14.618 1.00 90.44 212 THR A CA 1
ATOM 1649 C C . THR A 1 212 ? -0.726 -3.266 15.368 1.00 90.44 212 THR A C 1
ATOM 1651 O O . THR A 1 212 ? -1.678 -2.513 15.184 1.00 90.44 212 THR A O 1
ATOM 1654 N N . GLN A 1 213 ? -0.711 -4.246 16.268 1.00 91.38 213 GLN A N 1
ATOM 1655 C CA . GLN A 1 213 ? -1.856 -4.634 17.090 1.00 91.38 213 GLN A CA 1
ATOM 1656 C C . GLN A 1 213 ? -2.358 -3.475 17.961 1.00 91.38 213 GLN A C 1
ATOM 1658 O O . GLN A 1 213 ? -3.525 -3.111 17.871 1.00 91.38 213 GLN A O 1
ATOM 1663 N N . ASN A 1 214 ? -1.473 -2.806 18.708 1.00 92.00 214 ASN A N 1
ATOM 1664 C CA . ASN A 1 214 ? -1.846 -1.702 19.605 1.00 92.00 214 ASN A CA 1
ATOM 1665 C C . ASN A 1 214 ? -2.575 -0.577 18.867 1.00 92.00 214 ASN A C 1
ATOM 1667 O O . ASN A 1 214 ? -3.575 -0.043 19.329 1.00 92.00 214 ASN A O 1
ATOM 1671 N N . LYS A 1 215 ? -2.082 -0.239 17.679 1.00 89.12 215 LYS A N 1
ATOM 1672 C CA . LYS A 1 215 ? -2.587 0.882 16.891 1.00 89.12 215 LYS A CA 1
ATOM 1673 C C . LYS A 1 215 ? -3.902 0.541 16.175 1.00 89.12 215 LYS A C 1
ATOM 1675 O O . LYS A 1 215 ? -4.746 1.419 16.031 1.00 89.12 215 LYS A O 1
ATOM 1680 N N . LEU A 1 216 ? -4.092 -0.721 15.777 1.00 90.88 216 LEU A N 1
ATOM 1681 C CA . LEU A 1 216 ? -5.398 -1.219 15.341 1.00 90.88 216 LEU A CA 1
ATOM 1682 C C . LEU A 1 216 ? -6.396 -1.167 16.507 1.00 90.88 216 LEU A C 1
ATOM 1684 O O . LEU A 1 216 ? -7.483 -0.622 16.347 1.00 90.88 216 LEU A O 1
ATOM 1688 N N . ASN A 1 217 ? -5.992 -1.628 17.693 1.00 92.88 217 ASN A N 1
ATOM 1689 C CA . ASN A 1 217 ? -6.828 -1.603 18.893 1.00 92.88 217 ASN A CA 1
ATOM 1690 C C . ASN A 1 217 ? -7.249 -0.178 19.286 1.00 92.88 217 ASN A C 1
ATOM 1692 O O . ASN A 1 217 ? -8.378 0.012 19.719 1.00 92.88 217 ASN A O 1
ATOM 1696 N N . GLU A 1 218 ? -6.400 0.839 19.087 1.00 92.81 218 GLU A N 1
ATOM 1697 C CA . GLU A 1 218 ? -6.789 2.247 19.280 1.00 92.81 218 GLU A CA 1
ATOM 1698 C C . GLU A 1 218 ? -7.959 2.666 18.371 1.00 92.81 218 GLU A C 1
ATOM 1700 O O . GLU A 1 218 ? -8.885 3.332 18.832 1.00 92.81 218 GLU A O 1
ATOM 1705 N N . ILE A 1 219 ? -7.943 2.279 17.088 1.00 91.44 219 ILE A N 1
ATOM 1706 C CA . ILE A 1 219 ? -9.051 2.557 16.157 1.00 91.44 219 ILE A CA 1
ATOM 1707 C C . ILE A 1 219 ? -10.301 1.787 16.579 1.00 91.44 219 ILE A C 1
ATOM 1709 O O . ILE A 1 219 ? -11.384 2.369 16.643 1.00 91.44 219 ILE A O 1
ATOM 1713 N N . VAL A 1 220 ? -10.149 0.499 16.897 1.00 93.50 220 VAL A N 1
ATOM 1714 C CA . VAL A 1 220 ? -11.261 -0.350 17.347 1.00 93.50 220 VAL A CA 1
ATOM 1715 C C . VAL A 1 220 ? -11.882 0.205 18.628 1.00 93.50 220 VAL A C 1
ATOM 1717 O O . VAL A 1 220 ? -13.100 0.225 18.743 1.00 93.50 220 VAL A O 1
ATOM 1720 N N . ALA A 1 221 ? -11.088 0.751 19.551 1.00 95.56 221 ALA A N 1
ATOM 1721 C CA . ALA A 1 221 ? -11.589 1.386 20.766 1.00 95.56 221 ALA A CA 1
ATOM 1722 C C . ALA A 1 221 ? -12.432 2.641 20.475 1.00 95.56 221 ALA A C 1
ATOM 1724 O O . ALA A 1 221 ? -13.470 2.845 21.106 1.00 95.56 221 ALA A O 1
ATOM 1725 N N . ILE A 1 222 ? -12.026 3.471 19.506 1.00 94.69 222 ILE A N 1
ATOM 1726 C CA . ILE A 1 222 ? -12.828 4.627 19.072 1.00 94.69 222 ILE A CA 1
ATOM 1727 C C . ILE A 1 222 ? -14.133 4.143 18.428 1.00 94.69 222 ILE A C 1
ATOM 1729 O O . ILE A 1 222 ? -15.205 4.633 18.778 1.00 94.69 222 ILE A O 1
ATOM 1733 N N . TYR A 1 223 ? -14.060 3.152 17.539 1.00 94.88 223 TYR A N 1
ATOM 1734 C CA . TYR A 1 223 ? -15.231 2.551 16.898 1.00 94.88 223 TYR A CA 1
ATOM 1735 C C . TYR A 1 223 ? -16.214 1.962 17.925 1.00 94.88 223 TYR A C 1
ATOM 1737 O O . TYR A 1 223 ? -17.408 2.262 17.884 1.00 94.88 223 TYR A O 1
ATOM 1745 N N . GLN A 1 224 ? -15.705 1.213 18.904 1.00 96.25 224 GLN A N 1
ATOM 1746 C CA . GLN A 1 224 ? -16.463 0.632 20.013 1.00 96.25 224 GLN A CA 1
ATOM 1747 C C . GLN A 1 224 ? -17.133 1.703 20.871 1.00 96.25 224 GLN A C 1
ATOM 1749 O O . GLN A 1 224 ? -18.282 1.538 21.272 1.00 96.25 224 GLN A O 1
ATOM 1754 N N . LYS A 1 225 ? -16.452 2.825 21.129 1.00 96.62 225 LYS A N 1
ATOM 1755 C CA . LYS A 1 225 ? -17.031 3.957 21.864 1.00 96.62 225 LYS A CA 1
ATOM 1756 C C . LYS A 1 225 ? -18.196 4.608 21.111 1.00 96.62 225 LYS A C 1
ATOM 1758 O O . LYS A 1 225 ? -19.122 5.097 21.750 1.00 96.62 225 LYS A O 1
ATOM 1763 N N . LEU A 1 226 ? -18.139 4.645 19.780 1.00 94.94 226 LEU A N 1
ATOM 1764 C CA . LEU A 1 226 ? -19.169 5.270 18.944 1.00 94.94 226 LEU A CA 1
ATOM 1765 C C . LEU A 1 226 ? -20.367 4.353 18.677 1.00 94.94 226 LEU A C 1
ATOM 1767 O O . LEU A 1 226 ? -21.482 4.849 18.550 1.00 94.94 226 LEU A O 1
ATOM 1771 N N . THR A 1 227 ? -20.142 3.042 18.571 1.00 94.56 227 THR A N 1
ATOM 1772 C CA . THR A 1 227 ? -21.162 2.083 18.106 1.00 94.56 227 THR A CA 1
ATOM 1773 C C . THR A 1 227 ? -21.647 1.115 19.180 1.00 94.56 227 THR A C 1
ATOM 1775 O O . THR A 1 227 ? -22.755 0.603 19.076 1.00 94.56 227 THR A O 1
ATOM 1778 N N . GLY A 1 228 ? -20.843 0.842 20.210 1.00 94.12 228 GLY A N 1
ATOM 1779 C CA . GLY A 1 228 ? -21.085 -0.272 21.126 1.00 94.12 228 GLY A CA 1
ATOM 1780 C C . GLY A 1 228 ? -20.667 -1.643 20.570 1.00 94.12 228 GLY A C 1
ATOM 1781 O O . GLY A 1 228 ? -20.789 -2.636 21.288 1.00 94.12 228 GLY A O 1
ATOM 1782 N N . ASN A 1 229 ? -20.106 -1.714 19.358 1.00 92.81 229 ASN A N 1
ATOM 1783 C CA . ASN A 1 229 ? -19.655 -2.947 18.709 1.00 92.81 229 ASN A CA 1
ATOM 1784 C C . ASN A 1 229 ? -18.131 -2.991 18.535 1.00 92.81 229 ASN A C 1
ATOM 1786 O O . ASN A 1 229 ? -17.476 -1.960 18.387 1.00 92.81 229 ASN A O 1
ATOM 1790 N N . THR A 1 230 ? -17.574 -4.202 18.495 1.00 93.69 230 THR A N 1
ATOM 1791 C CA . THR A 1 230 ? -16.149 -4.432 18.222 1.00 93.69 230 THR A CA 1
ATOM 1792 C C . THR A 1 230 ? -15.912 -4.746 16.742 1.00 93.69 230 THR A C 1
ATOM 1794 O O . THR A 1 230 ? -16.862 -4.979 15.992 1.00 93.69 230 THR A O 1
ATOM 1797 N N . LEU A 1 231 ? -14.645 -4.741 16.325 1.00 91.44 231 LEU A N 1
ATOM 1798 C CA . LEU A 1 231 ? -14.217 -5.037 14.960 1.00 91.44 231 LEU A CA 1
ATOM 1799 C C . LEU A 1 231 ? -13.251 -6.229 14.979 1.00 91.44 231 LEU A C 1
ATOM 1801 O O . LEU A 1 231 ? -12.187 -6.173 15.596 1.00 91.44 231 LEU A O 1
ATOM 1805 N N . GLU A 1 232 ? -13.626 -7.308 14.299 1.00 91.75 232 GLU A N 1
ATOM 1806 C CA . GLU A 1 232 ? -12.840 -8.538 14.199 1.00 91.75 232 GLU A CA 1
ATOM 1807 C C . GLU A 1 232 ? -11.940 -8.560 12.956 1.00 91.75 232 GLU A C 1
ATOM 1809 O O . GLU A 1 232 ? -12.221 -7.926 11.939 1.00 91.75 232 GLU A O 1
ATOM 1814 N N . VAL A 1 233 ? -10.879 -9.374 12.985 1.00 90.19 233 VAL A N 1
ATOM 1815 C CA . VAL A 1 233 ? -9.947 -9.517 11.848 1.00 90.19 233 VAL A CA 1
ATOM 1816 C C . VAL A 1 233 ? -10.669 -9.956 10.568 1.00 90.19 233 VAL A C 1
ATOM 1818 O O . VAL A 1 233 ? -10.349 -9.466 9.488 1.00 90.19 233 VAL A O 1
ATOM 1821 N N . ALA A 1 234 ? -11.700 -10.799 10.677 1.00 91.88 234 ALA A N 1
ATOM 1822 C CA . ALA A 1 234 ? -12.502 -11.234 9.533 1.00 91.88 234 ALA A CA 1
ATOM 1823 C C . ALA A 1 234 ? -13.146 -10.057 8.770 1.00 91.88 234 ALA A C 1
ATOM 1825 O O . ALA A 1 234 ? -13.223 -10.079 7.540 1.00 91.88 234 ALA A O 1
ATOM 1826 N N . GLN A 1 235 ? -13.542 -8.998 9.482 1.00 93.69 235 GLN A N 1
ATOM 1827 C CA . GLN A 1 235 ? -14.153 -7.794 8.910 1.00 93.69 235 GLN A CA 1
ATOM 1828 C C . GLN A 1 235 ? -13.130 -6.869 8.230 1.00 93.69 235 GLN A C 1
ATOM 1830 O O . GLN A 1 235 ? -13.514 -5.961 7.492 1.00 93.69 235 GLN A O 1
ATOM 1835 N N . LEU A 1 236 ? -11.825 -7.098 8.422 1.00 93.19 236 LEU A N 1
ATOM 1836 C CA . LEU A 1 236 ? -10.769 -6.348 7.734 1.00 93.19 236 LEU A CA 1
ATOM 1837 C C . LEU A 1 236 ? -10.655 -6.733 6.252 1.00 93.19 236 LEU A C 1
ATOM 1839 O O . LEU A 1 236 ? -10.127 -5.958 5.458 1.00 93.19 236 LEU A O 1
ATOM 1843 N N . HIS A 1 237 ? -11.189 -7.887 5.842 1.00 94.56 237 HIS A N 1
ATOM 1844 C CA . HIS A 1 237 ? -11.234 -8.309 4.439 1.00 94.56 237 HIS A CA 1
ATOM 1845 C C . HIS A 1 237 ? -12.376 -7.617 3.671 1.00 94.56 237 HIS A C 1
ATOM 1847 O O . HIS A 1 237 ? -13.253 -8.274 3.105 1.00 94.56 237 HIS A O 1
ATOM 1853 N N . SER A 1 238 ? -12.380 -6.284 3.674 1.00 95.50 238 SER A N 1
ATOM 1854 C CA . SER A 1 238 ? -13.485 -5.447 3.202 1.00 95.50 238 SER A CA 1
ATOM 1855 C C . SER A 1 238 ? -13.015 -4.091 2.674 1.00 95.50 238 SER A C 1
ATOM 1857 O O . SER A 1 238 ? -11.847 -3.717 2.809 1.00 95.50 238 SER A O 1
ATOM 1859 N N . THR A 1 239 ? -13.936 -3.317 2.094 1.00 95.44 239 THR A N 1
ATOM 1860 C CA . THR A 1 239 ? -13.655 -1.942 1.655 1.00 95.44 239 THR A CA 1
ATOM 1861 C C . THR A 1 239 ? -13.147 -1.073 2.802 1.00 95.44 239 THR A C 1
ATOM 1863 O O . THR A 1 239 ? -12.091 -0.454 2.668 1.00 95.44 239 THR A O 1
ATOM 1866 N N . LEU A 1 240 ? -13.844 -1.056 3.943 1.00 93.50 240 LEU A N 1
ATOM 1867 C CA . LEU A 1 240 ? -13.408 -0.264 5.097 1.00 93.50 240 LEU A CA 1
ATOM 1868 C C . LEU A 1 240 ? -12.107 -0.795 5.706 1.00 93.50 240 LEU A C 1
ATOM 1870 O O . LEU A 1 240 ? -11.270 0.006 6.109 1.00 93.50 240 LEU A O 1
ATOM 1874 N N . GLY A 1 241 ? -11.878 -2.111 5.698 1.00 91.81 241 GLY A N 1
ATOM 1875 C CA . GLY A 1 241 ? -10.618 -2.696 6.159 1.00 91.81 241 GLY A CA 1
ATOM 1876 C C . GLY A 1 241 ? -9.388 -2.197 5.393 1.00 91.81 241 GLY A C 1
ATOM 1877 O O . GLY A 1 241 ? -8.346 -1.938 5.999 1.00 91.81 241 GLY A O 1
ATOM 1878 N N . ARG A 1 242 ? -9.511 -1.950 4.079 1.00 93.50 242 ARG A N 1
ATOM 1879 C CA . ARG A 1 242 ? -8.440 -1.304 3.293 1.00 93.50 242 ARG A CA 1
ATOM 1880 C C . ARG A 1 242 ? -8.174 0.132 3.726 1.00 93.50 242 ARG A C 1
ATOM 1882 O O . ARG A 1 242 ? -7.017 0.544 3.824 1.00 93.50 242 ARG A O 1
ATOM 1889 N N . ILE A 1 243 ? -9.235 0.895 3.979 1.00 90.69 243 ILE A N 1
ATOM 1890 C CA . ILE A 1 243 ? -9.137 2.301 4.389 1.00 90.69 243 ILE A CA 1
ATOM 1891 C C . ILE A 1 243 ? -8.504 2.395 5.779 1.00 90.69 243 ILE A C 1
ATOM 1893 O O . ILE A 1 243 ? -7.563 3.167 5.963 1.00 90.69 243 ILE A O 1
ATOM 1897 N N . ILE A 1 244 ? -8.939 1.538 6.711 1.00 84.44 244 ILE A N 1
ATOM 1898 C CA . ILE A 1 244 ? -8.471 1.507 8.102 1.00 84.44 244 ILE A CA 1
ATOM 1899 C C . ILE A 1 244 ? -6.956 1.431 8.201 1.00 84.44 244 ILE A C 1
ATOM 1901 O O . ILE A 1 244 ? -6.409 2.035 9.108 1.00 84.44 244 ILE A O 1
ATOM 1905 N N . TRP A 1 245 ? -6.253 0.740 7.301 1.00 77.69 245 TRP A N 1
ATOM 1906 C CA . TRP A 1 245 ? -4.790 0.664 7.374 1.00 77.69 245 TRP A CA 1
ATOM 1907 C C . TRP A 1 245 ? -4.041 1.682 6.511 1.00 77.69 245 TRP A C 1
ATOM 1909 O O . TRP A 1 245 ? -2.836 1.888 6.685 1.00 77.69 245 TRP A O 1
ATOM 1919 N N . SER A 1 246 ? -4.736 2.362 5.602 1.00 69.31 246 SER A N 1
ATOM 1920 C CA . SER A 1 246 ? -4.111 3.305 4.670 1.00 69.31 246 SER A CA 1
ATOM 1921 C C . SER A 1 246 ? -3.509 4.527 5.383 1.00 69.31 246 SER A C 1
ATOM 1923 O O . SER A 1 246 ? -2.580 5.141 4.866 1.00 69.31 246 SER A O 1
ATOM 1925 N N . TYR A 1 247 ? -3.942 4.837 6.612 1.00 58.47 247 TYR A N 1
ATOM 1926 C CA . TYR A 1 247 ? -3.372 5.915 7.430 1.00 58.47 247 TYR A CA 1
ATOM 1927 C C . TYR A 1 247 ? -1.953 5.658 7.958 1.00 58.47 247 TYR A C 1
ATOM 1929 O O . TYR A 1 247 ? -1.227 6.604 8.273 1.00 58.47 247 TYR A O 1
ATOM 1937 N N . ARG A 1 248 ? -1.515 4.395 8.070 1.00 53.06 248 ARG A N 1
ATOM 1938 C CA . ARG A 1 248 ? -0.272 4.080 8.789 1.00 53.06 248 ARG A CA 1
ATOM 1939 C C . ARG A 1 248 ? 0.996 4.130 7.943 1.00 53.06 248 ARG A C 1
ATOM 1941 O O . ARG A 1 248 ? 2.077 4.295 8.514 1.00 53.06 248 ARG A O 1
ATOM 1948 N N . SER A 1 249 ? 0.903 4.036 6.618 1.00 47.38 249 SER A N 1
ATOM 1949 C CA . SER A 1 249 ? 2.069 4.300 5.758 1.00 47.38 249 SER A CA 1
ATOM 1950 C C . SER A 1 249 ? 2.684 5.680 6.056 1.00 47.38 249 SER A C 1
ATOM 1952 O O . SER A 1 249 ? 3.898 5.835 5.972 1.00 47.38 249 SER A O 1
ATOM 1954 N N . LEU A 1 250 ? 1.873 6.634 6.532 1.00 42.94 250 LEU A N 1
ATOM 1955 C CA . LEU A 1 250 ? 2.277 8.004 6.858 1.00 42.94 250 LEU A CA 1
ATOM 1956 C C . LEU A 1 250 ? 2.886 8.168 8.269 1.00 42.94 250 LEU A C 1
ATOM 1958 O O . LEU A 1 250 ? 3.869 8.888 8.435 1.00 42.94 250 LEU A O 1
ATOM 1962 N N . LEU A 1 251 ? 2.368 7.473 9.294 1.00 43.16 251 LEU A N 1
ATOM 1963 C CA . LEU A 1 251 ? 2.704 7.727 10.713 1.00 43.16 251 LEU A CA 1
ATOM 1964 C C . LEU A 1 251 ? 4.164 7.467 11.115 1.00 43.16 251 LEU A C 1
ATOM 1966 O O . LEU A 1 251 ? 4.654 8.043 12.087 1.00 43.16 251 LEU A O 1
ATOM 1970 N N . ARG A 1 252 ? 4.887 6.582 10.418 1.00 50.25 252 ARG A N 1
ATOM 1971 C CA . ARG A 1 252 ? 6.261 6.213 10.816 1.00 50.25 252 ARG A CA 1
ATOM 1972 C C . ARG A 1 252 ? 7.378 6.924 10.059 1.00 50.25 252 ARG A C 1
ATOM 1974 O O . ARG A 1 252 ? 8.512 6.830 10.517 1.00 50.25 252 ARG A O 1
ATOM 1981 N N . ILE A 1 253 ? 7.060 7.704 9.024 1.00 41.97 253 ILE A N 1
ATOM 1982 C CA . ILE A 1 253 ? 7.996 8.716 8.505 1.00 41.97 253 ILE A CA 1
ATOM 1983 C C . ILE A 1 253 ? 8.163 9.837 9.553 1.00 41.97 253 ILE A C 1
ATOM 1985 O O . ILE A 1 253 ? 9.266 10.340 9.741 1.00 41.97 253 ILE A O 1
ATOM 1989 N N . ALA A 1 254 ? 7.110 10.144 10.323 1.00 35.03 254 ALA A N 1
ATOM 1990 C CA . ALA A 1 254 ? 7.146 11.158 11.380 1.00 35.03 254 ALA A CA 1
ATOM 1991 C C . ALA A 1 254 ? 7.788 10.673 12.705 1.00 35.03 254 ALA A C 1
ATOM 1993 O O . ALA A 1 254 ? 8.530 11.402 13.353 1.00 35.03 254 ALA A O 1
ATOM 1994 N N . GLY A 1 255 ? 7.539 9.426 13.125 1.00 36.56 255 GLY A N 1
ATOM 1995 C CA . GLY A 1 255 ? 7.945 8.953 14.461 1.00 36.56 255 GLY A CA 1
ATOM 1996 C C . GLY A 1 255 ? 9.374 8.404 14.612 1.00 36.56 255 GLY A C 1
ATOM 1997 O O . GLY A 1 255 ? 9.832 8.226 15.740 1.00 36.56 255 GLY A O 1
ATOM 1998 N N . TYR A 1 256 ? 10.084 8.078 13.524 1.00 42.88 256 TYR A N 1
ATOM 1999 C CA . TYR A 1 256 ? 11.387 7.394 13.620 1.00 42.88 256 TYR A CA 1
ATOM 2000 C C . TYR A 1 256 ? 12.648 8.273 13.696 1.00 42.88 256 TYR A C 1
ATOM 2002 O O . TYR A 1 256 ? 13.597 7.816 14.340 1.00 42.88 256 TYR A O 1
ATOM 2010 N N . PRO A 1 257 ? 12.708 9.519 13.171 1.00 41.56 257 PRO A N 1
ATOM 2011 C CA . PRO A 1 257 ? 13.909 10.333 13.358 1.00 41.56 257 PRO A CA 1
ATOM 2012 C C . PRO A 1 257 ? 14.183 10.609 14.843 1.00 41.56 257 PRO A C 1
ATOM 2014 O O . PRO A 1 257 ? 15.321 10.828 15.228 1.00 41.56 257 PRO A O 1
ATOM 2017 N N . ALA A 1 258 ? 13.164 10.549 15.707 1.00 31.47 258 ALA A N 1
ATOM 2018 C CA . ALA A 1 258 ? 13.332 10.783 17.138 1.00 31.47 258 ALA A CA 1
ATOM 2019 C C . ALA A 1 258 ? 14.125 9.677 17.868 1.00 31.47 258 ALA A C 1
ATOM 2021 O O . ALA A 1 258 ? 14.854 9.986 18.808 1.00 31.47 258 ALA A O 1
ATOM 2022 N N . LYS A 1 259 ? 14.027 8.401 17.454 1.00 29.88 259 LYS A N 1
ATOM 2023 C CA . LYS A 1 259 ? 14.701 7.286 18.156 1.00 29.88 259 LYS A CA 1
ATOM 2024 C C . LYS A 1 259 ? 16.112 6.994 17.643 1.00 29.88 259 LYS A C 1
ATOM 2026 O O . LYS A 1 259 ? 16.970 6.637 18.444 1.00 29.88 259 LYS A O 1
ATOM 2031 N N . SER A 1 260 ? 16.387 7.177 16.350 1.00 27.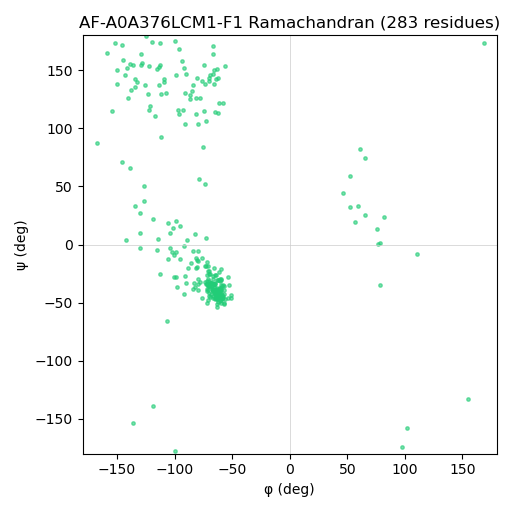67 260 SER A N 1
ATOM 2032 C CA . SER A 1 260 ? 17.749 7.009 15.817 1.00 27.67 260 SER A CA 1
ATOM 2033 C C . SER A 1 260 ? 18.698 8.119 16.284 1.00 27.67 260 SER A C 1
ATOM 2035 O O . SER A 1 260 ? 19.868 7.840 16.539 1.00 27.67 260 SER A O 1
ATOM 2037 N N . ILE A 1 261 ? 18.188 9.340 16.498 1.00 31.81 261 ILE A N 1
ATOM 2038 C CA . ILE A 1 261 ? 18.979 10.468 17.016 1.00 31.81 261 ILE A CA 1
ATOM 2039 C C . ILE A 1 261 ? 19.414 10.240 18.478 1.00 31.81 261 ILE A C 1
ATOM 2041 O O . ILE A 1 261 ? 20.546 10.565 18.837 1.00 31.81 261 ILE A O 1
ATOM 2045 N N . GLN A 1 262 ? 18.581 9.607 19.314 1.00 24.81 262 GLN A N 1
ATOM 2046 C CA . GLN A 1 262 ? 18.957 9.277 20.699 1.00 24.81 262 GLN A CA 1
ATOM 2047 C C . GLN A 1 262 ? 20.100 8.250 20.781 1.00 24.81 262 GLN A C 1
ATOM 2049 O O . GLN A 1 262 ? 20.962 8.364 21.654 1.00 24.81 262 GLN A O 1
ATOM 2054 N N . CYS A 1 263 ? 20.165 7.284 19.855 1.00 24.34 263 CYS A N 1
ATOM 2055 C CA . CYS A 1 263 ? 21.292 6.347 19.784 1.00 24.34 263 CYS A CA 1
ATOM 2056 C C . CYS A 1 263 ? 22.599 7.040 19.374 1.00 24.34 263 CYS A C 1
ATOM 2058 O O . CYS A 1 263 ? 23.651 6.726 19.934 1.00 24.34 263 CYS A O 1
ATOM 2060 N N . THR A 1 264 ? 22.546 8.009 18.454 1.00 31.95 264 THR A N 1
ATOM 2061 C CA . THR A 1 264 ? 23.737 8.782 18.074 1.00 31.95 264 THR A CA 1
ATOM 2062 C C . THR A 1 264 ? 24.205 9.723 19.179 1.00 31.95 264 THR A C 1
ATOM 2064 O O . THR A 1 264 ? 25.407 9.847 19.372 1.00 31.95 264 THR A O 1
ATOM 2067 N N . ASP A 1 265 ? 23.303 10.319 19.963 1.00 28.45 265 ASP A N 1
ATOM 2068 C CA . ASP A 1 265 ? 23.669 11.240 21.051 1.00 28.45 265 ASP A CA 1
ATOM 2069 C C . ASP A 1 265 ? 24.335 10.497 22.231 1.00 28.45 265 ASP A C 1
ATOM 2071 O O . ASP A 1 265 ? 25.316 10.960 22.816 1.00 28.45 265 ASP A O 1
ATOM 2075 N N . HIS A 1 266 ? 23.890 9.266 22.522 1.00 28.89 266 HIS A N 1
ATOM 2076 C CA . HIS A 1 266 ? 24.522 8.408 23.530 1.00 28.89 266 HIS A CA 1
ATOM 2077 C C . HIS A 1 266 ? 25.900 7.884 23.082 1.00 28.89 266 HIS A C 1
ATOM 2079 O O . HIS A 1 266 ? 26.834 7.837 23.886 1.00 28.89 266 HIS A O 1
ATOM 2085 N N . GLN A 1 267 ? 26.059 7.524 21.802 1.00 31.12 267 GLN A N 1
ATOM 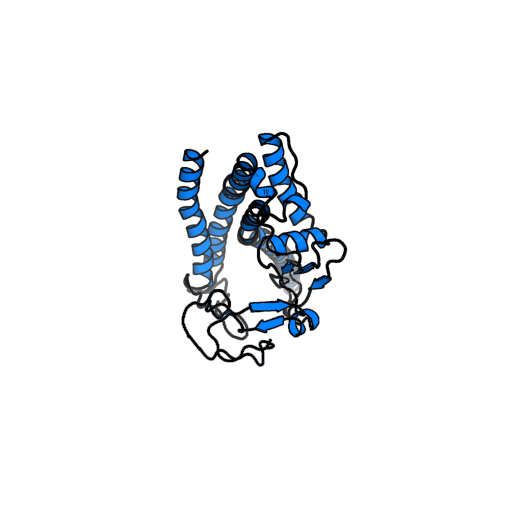2086 C CA . GLN A 1 267 ? 27.359 7.118 21.249 1.00 31.12 267 GLN A CA 1
ATOM 2087 C C . GLN A 1 267 ? 28.325 8.304 21.097 1.00 31.12 267 GLN A C 1
ATOM 2089 O O . GLN A 1 267 ? 29.528 8.147 21.306 1.00 31.12 267 GLN A O 1
ATOM 2094 N N . TYR A 1 268 ? 27.819 9.500 20.788 1.00 32.66 268 TYR A N 1
ATOM 2095 C CA . TYR A 1 268 ? 28.618 10.721 20.689 1.00 32.66 268 TYR A CA 1
ATOM 2096 C C . TYR A 1 268 ? 29.081 11.211 22.070 1.00 32.66 268 TYR A C 1
ATOM 2098 O O . TYR A 1 268 ? 30.251 11.566 22.232 1.00 32.66 268 TYR A O 1
ATOM 2106 N N . ARG A 1 269 ? 28.223 11.135 23.102 1.00 32.53 269 ARG A N 1
ATOM 2107 C CA . ARG A 1 269 ? 28.618 11.401 24.499 1.00 32.53 269 ARG A CA 1
ATOM 2108 C C . ARG A 1 269 ? 29.695 10.436 24.992 1.00 32.53 269 ARG A C 1
ATOM 2110 O O . ARG A 1 269 ? 30.658 10.901 25.590 1.00 32.53 269 ARG A O 1
ATOM 2117 N N . GLN A 1 270 ? 29.586 9.141 24.679 1.00 32.34 270 GLN A N 1
ATOM 2118 C CA . GLN A 1 270 ? 30.604 8.150 25.055 1.00 32.34 270 GLN A CA 1
ATOM 2119 C C . GLN A 1 270 ? 31.952 8.373 24.350 1.00 32.34 270 GLN A C 1
ATOM 2121 O O . GLN A 1 270 ? 33.000 8.209 24.973 1.00 32.34 270 GLN A O 1
ATOM 2126 N N . ARG A 1 271 ? 31.956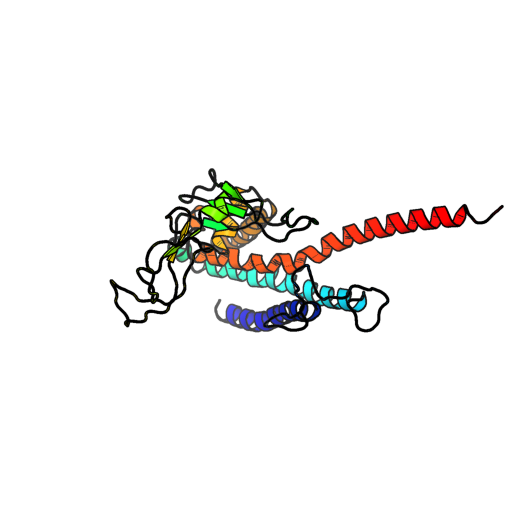 8.799 23.077 1.00 35.59 271 ARG A N 1
ATOM 2127 C CA . ARG A 1 271 ? 33.203 9.120 22.357 1.00 35.59 271 ARG A CA 1
ATOM 2128 C C . ARG A 1 271 ? 33.864 10.408 22.855 1.00 35.59 271 ARG A C 1
ATOM 2130 O O . ARG A 1 271 ? 35.088 10.452 22.938 1.00 35.59 271 ARG A O 1
ATOM 2137 N N . ARG A 1 272 ? 33.090 11.432 23.245 1.00 34.41 272 ARG A N 1
ATOM 2138 C CA . ARG A 1 272 ? 33.644 12.655 23.859 1.00 34.41 272 ARG A CA 1
ATOM 2139 C C . ARG A 1 272 ? 34.257 12.402 25.234 1.00 34.41 272 ARG A C 1
ATOM 2141 O O . ARG A 1 272 ? 35.305 12.971 25.513 1.00 34.41 272 ARG A O 1
ATOM 2148 N N . SER A 1 273 ? 33.657 11.555 26.072 1.00 37.62 273 SER A N 1
ATOM 2149 C CA . SER A 1 273 ? 34.244 11.228 27.379 1.00 37.62 273 SER A CA 1
ATOM 2150 C C . SER A 1 273 ? 35.535 10.410 27.258 1.00 37.62 273 SER A C 1
ATOM 2152 O O . SER A 1 273 ? 36.455 10.637 28.036 1.00 37.62 273 SER A O 1
ATOM 2154 N N . HIS A 1 274 ? 35.664 9.539 26.249 1.00 36.84 274 HIS A N 1
ATOM 2155 C CA . HIS A 1 274 ? 36.926 8.836 25.988 1.00 36.84 274 HIS A CA 1
ATOM 2156 C C . HIS A 1 274 ? 38.035 9.754 25.444 1.00 36.84 274 HIS A C 1
ATOM 2158 O O . HIS A 1 274 ? 39.162 9.675 25.923 1.00 36.84 274 HIS A O 1
ATOM 2164 N N . HIS A 1 275 ? 37.727 10.675 24.523 1.00 36.81 275 HIS A N 1
ATOM 2165 C CA . HIS A 1 275 ? 38.736 11.611 24.006 1.00 36.81 275 HIS A CA 1
ATOM 2166 C C . HIS A 1 275 ? 39.170 12.686 25.013 1.00 36.81 275 HIS A C 1
ATOM 2168 O O . HIS A 1 275 ? 40.316 13.125 24.964 1.00 36.81 275 HIS A O 1
ATOM 2174 N N . LEU A 1 276 ? 38.298 13.097 25.941 1.00 34.94 276 LEU A N 1
ATOM 2175 C CA . LEU A 1 276 ? 38.683 14.014 27.020 1.00 34.94 276 LEU A CA 1
ATOM 2176 C C . LEU A 1 276 ? 39.583 13.330 28.065 1.00 34.94 276 LEU A C 1
ATOM 2178 O O . LEU A 1 276 ? 40.518 13.961 28.545 1.00 34.94 276 LEU A O 1
ATOM 2182 N N . CYS A 1 277 ? 39.383 12.036 28.349 1.00 31.95 277 CYS A N 1
ATOM 2183 C CA . CYS A 1 277 ? 40.290 11.274 29.218 1.00 31.95 277 CYS A CA 1
ATOM 2184 C C . CYS A 1 277 ? 41.672 11.025 28.589 1.00 31.95 277 CYS A C 1
ATOM 2186 O O . CYS A 1 277 ? 42.670 11.036 29.305 1.00 31.95 277 CYS A O 1
ATOM 2188 N N . GLU A 1 278 ? 41.761 10.816 27.271 1.00 34.28 278 GLU A N 1
ATOM 2189 C CA . GLU A 1 278 ? 43.056 10.631 26.593 1.00 34.28 278 GLU A CA 1
ATOM 2190 C C . GLU A 1 278 ? 43.859 11.938 26.492 1.00 34.28 278 GLU A C 1
ATOM 2192 O O . GLU A 1 278 ? 45.081 11.916 26.636 1.00 34.28 278 GLU A O 1
ATOM 2197 N N . ALA A 1 279 ? 43.189 13.085 26.331 1.00 38.66 279 ALA A N 1
ATOM 2198 C CA . ALA A 1 279 ? 43.846 14.392 26.268 1.00 38.66 279 ALA A CA 1
ATOM 2199 C C . ALA A 1 279 ? 44.409 14.869 27.624 1.00 38.66 279 ALA A C 1
ATOM 2201 O O . ALA A 1 279 ? 45.383 15.620 27.648 1.00 38.66 279 ALA A O 1
ATOM 2202 N N . GLU A 1 280 ? 43.852 14.415 28.754 1.00 35.03 280 GLU A N 1
ATOM 2203 C CA . GLU A 1 280 ? 44.382 14.730 30.091 1.00 35.03 280 GLU A CA 1
ATOM 2204 C C . GLU A 1 280 ? 45.592 13.865 30.493 1.00 35.03 280 GLU A C 1
ATOM 2206 O O . GLU A 1 280 ? 46.300 14.211 31.436 1.00 35.03 280 GLU A O 1
ATOM 2211 N N . HIS A 1 281 ? 45.876 12.759 29.792 1.00 37.28 281 HIS A N 1
ATOM 2212 C CA . HIS A 1 281 ? 47.009 11.869 30.103 1.00 37.28 281 HIS A CA 1
ATOM 2213 C C . HIS A 1 281 ? 48.243 12.066 29.205 1.00 37.28 281 HIS A C 1
ATOM 2215 O O . HIS A 1 281 ? 49.307 11.535 29.518 1.00 37.28 281 HIS A O 1
ATOM 2221 N N . SER A 1 282 ? 48.156 12.863 28.135 1.00 38.62 282 SER A N 1
ATOM 2222 C CA . SER A 1 282 ? 49.275 13.122 27.210 1.00 38.62 282 SER A CA 1
ATOM 2223 C C . SER A 1 282 ? 49.979 14.470 27.423 1.00 38.62 282 SER A C 1
ATOM 2225 O O . SER A 1 282 ? 50.723 14.921 26.555 1.00 38.62 282 SER A O 1
ATOM 2227 N N . GLY A 1 283 ? 49.733 15.139 28.552 1.00 43.12 283 GLY A N 1
ATOM 2228 C CA . GLY A 1 283 ? 50.183 16.506 28.815 1.00 43.12 283 GLY A CA 1
ATOM 2229 C C . GLY A 1 283 ? 50.966 16.688 30.111 1.00 43.12 283 GLY A C 1
ATOM 2230 O O . GLY A 1 283 ? 50.745 17.690 30.764 1.00 43.12 283 GLY A O 1
ATOM 2231 N N . TYR A 1 284 ? 51.824 15.746 30.517 1.00 39.84 284 TYR A N 1
ATOM 2232 C CA . TYR A 1 284 ? 52.908 15.980 31.490 1.00 39.84 284 TYR A CA 1
ATOM 2233 C C . TYR A 1 284 ? 53.884 14.788 31.485 1.00 39.84 284 TYR A C 1
ATOM 2235 O O . TYR A 1 284 ? 53.717 13.844 32.259 1.00 39.84 284 TYR A O 1
ATOM 2243 N N . ARG A 1 285 ? 54.882 14.831 30.594 1.00 35.16 285 ARG A N 1
ATOM 2244 C CA . ARG A 1 285 ? 56.275 14.347 30.735 1.00 35.16 285 ARG A CA 1
ATOM 2245 C C . ARG A 1 285 ? 56.987 14.378 29.390 1.00 35.16 285 ARG A C 1
ATOM 2247 O O . ARG A 1 285 ? 56.368 13.948 28.397 1.00 35.16 285 ARG A O 1
#

Mean predicted aligned error: 8.29 Å

=== Feature glossary ===
Legend for the data blocks above and below:

— What the protein is —

Sequence gives the chain of amino acids in standard one-letter code (A=alanine, C=cysteine, …, Y=tyrosine), read N→C. It is the only feature that is directly encoded by the gene; all structural features are derived from the folded form of this sequence.

The annotation block draws on four external resources. InterPro: which protein families and domains the sequence belongs to. GO: standardized terms for what the protein does, what process it participates in, and where in the cell it acts. CATH: which structural fold it has in the CATH hierarchy. Organism: the species of origin.

— Where its atoms are —

Atomic coordinates in PDBx/mmCIF format — the same representation the Protein Data Bank distributes. Each line of the _atom_site loop places one backbone atom in Cartesian space (units: ångströms, origin: arbitrary).

Six rendered views show the 3D structure from the faces of a cube — i.e. along ±x, ±y, ±z. Rendering representation is drawn randomly per protein from cartoon (secondary-structure ribbons), sticks (backbone bonds), or molecular surface; coloring is either N→C rainbow (blue at the N-terminus through red at the C-terminus) or one color per chain.

— Local backbone conformation —

DSSP 8-state secondary structure assigns each residue one of H (α-helix), G (3₁₀-helix), I (π-helix), E (extended β-strand), B (isolated β-bridge), T (hydrogen-bonded turn), S (bend), or '-' (coil). The assignment is computed from backbone hydrogen-bond geometry via the Kabsch–Sander algorithm.

P-SEA three-state annotation labels each residue as helix, strand, or coil based purely on the geometry of the Cα trace. It serves as a fallback when the full backbone (and thus DSSP) is unavailable.

φ (phi) and ψ (psi) are the two rotatable backbone dihedrals per residue: φ is the C(i-1)–N–Cα–C torsion, ψ is the N–Cα–C–N(i+1) torsion, both in degrees on (−180°, 180°]. α-helical residues cluster near (−60°, −45°); β-strand residues near (−120°, +130°). A Ramachandran plot is simply a scatter of (φ, ψ) for every residue.

— Global shape and packing —

Radius of gyration (Rg) is the root-mean-square distance of Cα atoms from their centroid — a single number for overall size and compactness. A globular domain of N residues has Rg ≈ 2.2·N^0.38 Å; an extended or disordered chain has a much larger Rg. The Cα contact count is the number of residue pairs whose Cα atoms are within 8 Å and are more than four positions apart in sequence — a standard proxy for tertiary packing density. The bounding box is the smallest axis-aligned box enclosing all Cα atoms.

Accessible surface area quantifies burial. A residue with SASA near zero is packed into the hydrophobic core; one with SASA >100 Å² sits on the surface. Computed here via the Shrake–Rupley numerical algorithm with a 1.4 Å probe.

The contact map is a binary N×N matrix image: pixel (i, j) is dark where Cα_i and Cα_j are within 8 Å and |i−j|>4. Because the |i−j|>4 filter removes local helical contacts, off-diagonal stripes parallel to the main diagonal indicate parallel β-sheets; stripes perpendicular to it indicate antiparallel β-sheets. The Ramachandran plot scatters every residue's (φ, ψ) pair against the sterically allowed regions. The PAE heatmap renders the predicted-aligned-error matrix.

— Structural neighborhood —

A 3Di character summarizes, for each residue, the relative orientation of the Cα frame of its nearest spatial neighbor. Because it encodes fold topology rather than chemistry, 3Di alignments detect remote structural similarity that sequence alignment misses.

Structural nearest neighbors (via Foldseek easy-search vs the PDB). Reported per hit: target PDB id, E-value, and alignment TM-score. A TM-score above ~0.5 is the conventional threshold for 'same fold'.

— Confidence and disorder —

For AlphaFold models, the B-factor field carries pLDDT — the model's own estimate of local accuracy on a 0–100 scale. Regions with pLDDT<50 should be treated as essentially unmodeled; they often correspond to intrinsically disordered segments.

B-factor (Debye–Waller factor) reflects atomic displacement in the crystal lattice. It is an experimental observable (units Å²), not a prediction; low values mean the atom is pinned down, high values mean it moves or is heterogeneous across the crystal.

Predicted Aligned Error (PAE) is an AlphaFold confidence matrix: entry (i, j) is the expected error in the position of residue j, in ångströms, when the prediction is superimposed on the true structure at residue i. Low PAE within a block of residues means that block is internally rigid and well-predicted; high PAE between two blocks means their relative placement is uncertain even if each block individually is confident.